Protein AF-A0A196SDB3-F1 (afdb_monomer_lite)

Structure (mmCIF, N/CA/C/O backbone):
data_AF-A0A196SDB3-F1
#
_entry.id   AF-A0A196SDB3-F1
#
loop_
_atom_site.group_PDB
_atom_site.id
_atom_site.type_symbol
_atom_site.label_atom_id
_atom_site.label_alt_id
_atom_site.label_comp_id
_atom_site.label_asym_id
_atom_site.label_entity_id
_atom_site.label_seq_id
_atom_site.pdbx_PDB_ins_code
_atom_site.Cartn_x
_atom_site.Cartn_y
_atom_site.Cartn_z
_atom_site.occupancy
_atom_site.B_iso_or_equiv
_atom_site.auth_seq_id
_atom_site.auth_comp_id
_atom_site.auth_asym_id
_atom_site.auth_atom_id
_atom_site.pdbx_PDB_model_num
ATOM 1 N N . MET A 1 1 ? 44.680 91.752 29.009 1.00 37.72 1 MET A N 1
ATOM 2 C CA . MET A 1 1 ? 45.795 92.591 28.532 1.00 37.72 1 MET A CA 1
ATOM 3 C C . MET A 1 1 ? 45.650 92.697 27.026 1.00 37.72 1 MET A C 1
ATOM 5 O O . MET A 1 1 ? 45.653 91.649 26.406 1.00 37.72 1 MET A O 1
ATOM 9 N N . SER A 1 2 ? 45.445 93.922 26.525 1.00 34.31 2 SER A N 1
ATOM 10 C CA . SER A 1 2 ? 45.539 94.387 25.125 1.00 34.31 2 SER A CA 1
ATOM 11 C C . SER A 1 2 ? 44.792 93.613 24.025 1.00 34.31 2 SER A C 1
ATOM 13 O O . SER A 1 2 ? 45.043 92.439 23.807 1.00 34.31 2 SER A O 1
ATOM 15 N N . LYS A 1 3 ? 43.785 94.234 23.394 1.00 35.38 3 LYS A N 1
ATOM 16 C CA . LYS A 1 3 ? 43.906 95.176 22.251 1.00 35.38 3 LYS A CA 1
ATOM 17 C C . LYS A 1 3 ? 44.161 94.409 20.947 1.00 35.38 3 LYS A C 1
ATOM 19 O O . LYS A 1 3 ? 45.189 93.759 20.829 1.00 35.38 3 LYS A O 1
ATOM 24 N N . ASP A 1 4 ? 43.165 94.363 20.059 1.00 34.91 4 ASP A N 1
ATOM 25 C CA . ASP A 1 4 ? 43.061 95.243 18.868 1.00 34.91 4 ASP A CA 1
ATOM 26 C C . ASP A 1 4 ? 43.657 94.471 17.656 1.00 34.91 4 ASP A C 1
ATOM 28 O O . ASP A 1 4 ? 44.607 93.727 17.840 1.00 34.91 4 ASP A O 1
ATOM 32 N N . ILE A 1 5 ? 43.188 94.494 16.405 1.00 39.25 5 ILE A N 1
ATOM 33 C CA . ILE A 1 5 ? 42.504 95.527 15.625 1.00 39.25 5 ILE A CA 1
ATOM 34 C C . ILE A 1 5 ? 42.047 94.882 14.286 1.00 39.25 5 ILE A C 1
ATOM 36 O O . ILE A 1 5 ? 42.752 94.028 13.754 1.00 39.25 5 ILE A O 1
ATOM 40 N N . GLU A 1 6 ? 40.867 95.311 13.815 1.00 37.16 6 GLU A N 1
ATOM 41 C CA . GLU A 1 6 ? 40.445 95.627 12.425 1.00 37.16 6 GLU A CA 1
ATOM 42 C C . GLU A 1 6 ? 40.612 94.639 11.251 1.00 37.16 6 GLU A C 1
ATOM 44 O O . GLU A 1 6 ? 41.510 93.816 11.199 1.00 37.16 6 GLU A O 1
ATOM 49 N N . ALA A 1 7 ? 39.878 94.747 10.140 1.00 32.31 7 ALA A N 1
ATOM 50 C CA . ALA A 1 7 ? 38.574 95.306 9.749 1.00 32.31 7 ALA A CA 1
ATOM 51 C C . ALA A 1 7 ? 38.510 95.209 8.209 1.00 32.31 7 ALA A C 1
ATOM 53 O O . ALA A 1 7 ? 39.534 95.280 7.534 1.00 32.31 7 ALA A O 1
ATOM 54 N N . GLY A 1 8 ? 37.290 95.184 7.666 1.00 30.16 8 GLY A N 1
ATOM 55 C CA . GLY A 1 8 ? 36.984 95.618 6.296 1.00 30.16 8 GLY A CA 1
ATOM 56 C C . GLY A 1 8 ? 36.926 94.483 5.270 1.00 30.16 8 GLY A C 1
ATOM 57 O O . GLY A 1 8 ? 37.817 93.656 5.194 1.00 30.16 8 GLY A O 1
ATOM 58 N N . THR A 1 9 ? 35.923 94.373 4.403 1.00 33.59 9 THR A N 1
ATOM 59 C CA . THR A 1 9 ? 34.952 95.358 3.889 1.00 33.59 9 THR A CA 1
ATOM 60 C C . THR A 1 9 ? 33.756 94.564 3.327 1.00 33.59 9 THR A C 1
ATOM 62 O O . THR A 1 9 ? 33.938 93.542 2.677 1.00 33.59 9 THR A O 1
ATOM 65 N N . GLN A 1 10 ? 32.525 94.803 3.792 1.00 32.88 10 GLN A N 1
ATOM 66 C CA . GLN A 1 10 ? 31.541 95.742 3.225 1.00 32.88 10 GLN A CA 1
ATOM 67 C C . GLN A 1 10 ? 31.214 95.506 1.738 1.00 32.88 10 GLN A C 1
ATOM 69 O O . GLN A 1 10 ? 31.965 95.910 0.860 1.00 32.88 10 GLN A O 1
ATOM 74 N N . ASN A 1 11 ? 30.037 94.943 1.447 1.00 33.78 11 ASN A N 1
ATOM 75 C CA . ASN A 1 11 ? 28.867 95.747 1.061 1.00 33.78 11 ASN A CA 1
ATOM 76 C C . ASN A 1 11 ? 27.670 94.850 0.713 1.00 33.78 11 ASN A C 1
ATOM 78 O O . ASN A 1 11 ? 27.663 94.125 -0.278 1.00 33.78 11 ASN A O 1
ATOM 82 N N . ALA A 1 12 ? 26.645 94.938 1.556 1.00 31.39 12 ALA A N 1
ATOM 83 C CA . ALA A 1 12 ? 25.285 94.501 1.284 1.00 31.39 12 ALA A CA 1
ATOM 84 C C . ALA A 1 12 ? 24.454 95.716 0.852 1.00 31.39 12 ALA A C 1
ATOM 86 O O . ALA A 1 12 ? 24.754 96.813 1.311 1.00 31.39 12 ALA A O 1
ATOM 87 N N . LEU A 1 13 ? 23.428 95.496 0.022 1.00 32.44 13 LEU A N 1
ATOM 88 C CA . LEU A 1 13 ? 22.114 96.172 -0.058 1.00 32.44 13 LEU A CA 1
ATOM 89 C C . LEU A 1 13 ? 21.383 95.633 -1.325 1.00 32.44 13 LEU A C 1
ATOM 91 O O . LEU A 1 13 ? 22.056 95.280 -2.290 1.00 32.44 13 LEU A O 1
ATOM 95 N N . PRO A 1 14 ? 20.038 95.620 -1.412 1.00 43.12 14 PRO A N 1
ATOM 96 C CA . PRO A 1 14 ? 19.092 94.919 -0.542 1.00 43.12 14 PRO A CA 1
ATOM 97 C C . PRO A 1 14 ? 18.008 94.123 -1.331 1.00 43.12 14 PRO A C 1
ATOM 99 O O . PRO A 1 14 ? 17.923 94.175 -2.555 1.00 43.12 14 PRO A O 1
ATOM 102 N N . PHE A 1 15 ? 17.179 93.387 -0.575 1.00 28.39 15 PHE A N 1
ATOM 103 C CA . PHE A 1 15 ? 15.726 93.148 -0.751 1.00 28.39 15 PHE A CA 1
ATOM 104 C C . PHE A 1 15 ? 15.039 94.024 -1.834 1.00 28.39 15 PHE A C 1
ATOM 106 O O . PHE A 1 15 ? 15.301 95.217 -1.898 1.00 28.39 15 PHE A O 1
ATOM 113 N N . GLU A 1 16 ? 14.102 93.590 -2.686 1.00 32.03 16 GLU A N 1
ATOM 114 C CA . GLU A 1 16 ? 12.985 92.648 -2.540 1.00 32.03 16 GLU A CA 1
ATOM 115 C C . GLU A 1 16 ? 12.287 92.513 -3.917 1.00 32.03 16 GLU A C 1
ATOM 117 O O . GLU A 1 16 ? 12.149 93.514 -4.621 1.00 32.03 16 GLU A O 1
ATOM 122 N N . LYS A 1 17 ? 11.794 91.321 -4.289 1.00 31.45 17 LYS A N 1
ATOM 123 C CA . LYS A 1 17 ? 10.399 91.082 -4.734 1.00 31.45 17 LYS A CA 1
ATOM 124 C C . LYS A 1 17 ? 10.204 89.663 -5.260 1.00 31.45 17 LYS A C 1
ATOM 126 O O . LYS A 1 17 ? 10.862 89.193 -6.185 1.00 31.45 17 LYS A O 1
ATOM 131 N N . SER A 1 18 ? 9.235 89.005 -4.643 1.00 36.19 18 SER A N 1
ATOM 132 C CA . SER A 1 18 ? 8.663 87.725 -5.021 1.00 36.19 18 SER A CA 1
ATOM 133 C C . SER A 1 18 ? 7.966 87.797 -6.383 1.00 36.19 18 SER A C 1
ATOM 135 O O . SER A 1 18 ? 7.201 88.715 -6.670 1.00 36.19 18 SER A O 1
ATOM 137 N N . SER A 1 19 ? 8.163 86.774 -7.215 1.00 33.97 19 SER A N 1
ATOM 138 C CA . SER A 1 19 ? 7.154 86.375 -8.194 1.00 33.97 19 SER A CA 1
ATOM 139 C C . SER A 1 19 ? 7.205 84.865 -8.430 1.00 33.97 19 SER A C 1
ATOM 141 O O . SER A 1 19 ? 8.248 84.232 -8.573 1.00 33.97 19 SER A O 1
ATOM 143 N N . VAL A 1 20 ? 6.011 84.296 -8.351 1.00 42.78 20 VAL A N 1
ATOM 144 C CA . VAL A 1 20 ? 5.656 82.882 -8.340 1.00 42.78 20 VAL A CA 1
ATOM 145 C C . VAL A 1 20 ? 6.000 82.228 -9.680 1.00 42.78 20 VAL A C 1
ATOM 147 O O . VAL A 1 20 ? 5.454 82.625 -10.708 1.00 42.78 20 VAL A O 1
ATOM 150 N N . SER A 1 21 ? 6.823 81.172 -9.682 1.00 36.31 21 SER A N 1
ATOM 151 C CA . SER A 1 21 ? 6.942 80.273 -10.839 1.00 36.31 21 SER A CA 1
ATOM 152 C C . SER A 1 21 ? 6.226 78.948 -10.563 1.00 36.31 21 SER A C 1
ATOM 154 O O . SER A 1 21 ? 6.446 78.258 -9.569 1.00 36.31 21 SER A O 1
ATOM 156 N N . LYS A 1 22 ? 5.269 78.638 -11.442 1.00 35.22 22 LYS A N 1
ATOM 157 C CA . LYS A 1 22 ? 4.401 77.461 -11.394 1.00 35.22 22 LYS A CA 1
ATOM 158 C C . LYS A 1 22 ? 5.238 76.182 -11.478 1.00 35.22 22 LYS A C 1
ATOM 160 O O . LYS A 1 22 ? 5.868 75.914 -12.500 1.00 35.22 22 LYS A O 1
ATOM 165 N N . ALA A 1 23 ? 5.160 75.350 -10.444 1.00 37.12 23 ALA A N 1
ATOM 166 C CA . ALA A 1 23 ? 5.648 73.979 -10.484 1.00 37.12 23 ALA A CA 1
ATOM 167 C C . ALA A 1 23 ? 4.915 73.189 -11.587 1.00 37.12 23 ALA A C 1
ATOM 169 O O . ALA A 1 23 ? 3.732 72.862 -11.460 1.00 37.12 23 ALA A O 1
ATOM 170 N N . LYS A 1 24 ? 5.618 72.841 -12.671 1.00 40.62 24 LYS A N 1
ATOM 171 C CA . LYS A 1 24 ? 5.186 71.773 -13.581 1.00 40.62 24 LYS A CA 1
ATOM 172 C C . LYS A 1 24 ? 5.295 70.448 -12.822 1.00 40.62 24 LYS A C 1
ATOM 174 O O . LYS A 1 24 ? 6.373 69.869 -12.725 1.00 40.62 24 LYS A O 1
ATOM 179 N N . LYS A 1 25 ? 4.174 69.960 -12.278 1.00 39.50 25 LYS A N 1
ATOM 180 C CA . LYS A 1 25 ? 4.048 68.573 -11.805 1.00 39.50 25 LYS A CA 1
ATOM 181 C C . LYS A 1 25 ? 4.276 67.631 -12.991 1.00 39.50 25 LYS A C 1
ATOM 183 O O . LYS A 1 25 ? 3.368 67.382 -13.780 1.00 39.50 25 LYS A O 1
ATOM 188 N N . SER A 1 26 ? 5.490 67.101 -13.095 1.00 42.03 26 SER A N 1
ATOM 189 C CA . SER A 1 26 ? 5.754 65.867 -13.829 1.00 42.03 26 SER A CA 1
ATOM 190 C C . SER A 1 26 ? 4.928 64.759 -13.174 1.00 42.03 26 SER A C 1
ATOM 192 O O . SER A 1 26 ? 5.168 64.394 -12.021 1.00 42.03 26 SER A O 1
ATOM 194 N N . LYS A 1 27 ? 3.902 64.261 -13.874 1.00 46.38 27 LYS A N 1
ATOM 195 C CA . LYS A 1 27 ? 3.185 63.042 -13.485 1.00 46.38 27 LYS A CA 1
ATOM 196 C C . LYS A 1 27 ? 4.139 61.868 -13.694 1.00 46.38 27 LYS A C 1
ATOM 198 O O . LYS A 1 27 ? 4.143 61.230 -14.740 1.00 46.38 27 LYS A O 1
ATOM 203 N N . ARG A 1 28 ? 4.976 61.605 -12.693 1.00 45.88 28 ARG A N 1
ATOM 204 C CA . ARG A 1 28 ? 5.768 60.381 -12.613 1.00 45.88 28 ARG A CA 1
ATOM 205 C C . ARG A 1 28 ? 4.786 59.237 -12.339 1.00 45.88 28 ARG A C 1
ATOM 207 O O . ARG A 1 28 ? 4.359 59.032 -11.208 1.00 45.88 28 ARG A O 1
ATOM 214 N N . CYS A 1 29 ? 4.370 58.533 -13.390 1.00 47.72 29 CYS A N 1
ATOM 215 C CA . CYS A 1 29 ? 3.686 57.243 -13.291 1.00 47.72 29 CYS A CA 1
ATOM 216 C C . CYS A 1 29 ? 4.673 56.197 -12.750 1.00 47.72 29 CYS A C 1
ATOM 218 O O . CYS A 1 29 ? 5.171 55.352 -13.482 1.00 47.72 29 CYS A O 1
ATOM 220 N N . THR A 1 30 ? 5.014 56.279 -11.468 1.00 53.16 30 THR A N 1
ATOM 221 C CA . THR A 1 30 ? 5.912 55.334 -10.796 1.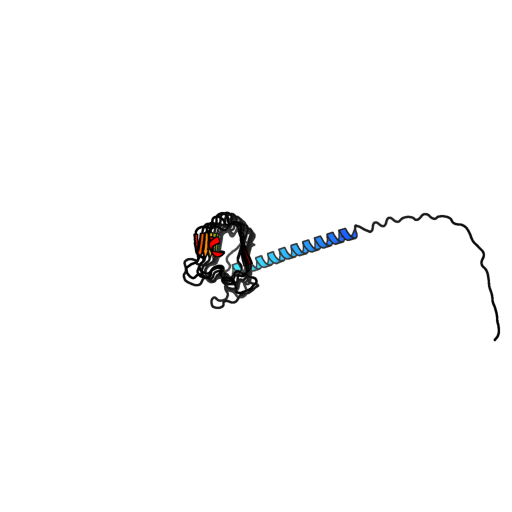00 53.16 30 THR A CA 1
ATOM 222 C C . THR A 1 30 ? 5.243 54.895 -9.510 1.00 53.16 30 THR A C 1
ATOM 224 O O . THR A 1 30 ? 5.293 55.605 -8.511 1.00 53.16 30 THR A O 1
ATOM 227 N N . GLY A 1 31 ? 4.573 53.748 -9.548 1.00 54.62 31 GLY A N 1
ATOM 228 C CA . GLY A 1 31 ? 4.008 53.159 -8.335 1.00 54.62 31 GLY A CA 1
ATOM 229 C C . GLY A 1 31 ? 3.410 51.768 -8.515 1.00 54.62 31 GLY A C 1
ATOM 230 O O . GLY A 1 31 ? 3.459 50.986 -7.581 1.00 54.62 31 GLY A O 1
ATOM 231 N N . TRP A 1 32 ? 2.877 51.436 -9.698 1.00 46.84 32 TRP A N 1
ATOM 232 C CA . TRP A 1 32 ? 2.120 50.183 -9.887 1.00 46.84 32 TRP A CA 1
ATOM 233 C C . TRP A 1 32 ? 2.632 49.292 -11.029 1.00 46.84 32 TRP A C 1
ATOM 235 O O . TRP A 1 32 ? 2.346 48.101 -11.043 1.00 46.84 32 TRP A O 1
ATOM 245 N N . VAL A 1 33 ? 3.455 49.816 -11.946 1.00 56.47 33 VAL A N 1
ATOM 246 C CA . VAL A 1 33 ? 3.966 49.036 -13.091 1.00 56.47 33 VAL A CA 1
ATOM 247 C C . VAL A 1 33 ? 5.067 48.054 -12.668 1.00 56.47 33 VAL A C 1
ATOM 249 O O . VAL A 1 33 ? 5.032 46.892 -13.052 1.00 56.47 33 VAL A O 1
ATOM 252 N N . ALA A 1 34 ? 6.011 48.481 -11.821 1.00 59.88 34 ALA A N 1
ATOM 253 C CA . ALA A 1 34 ? 7.105 47.618 -11.364 1.00 59.88 34 ALA A CA 1
ATOM 254 C C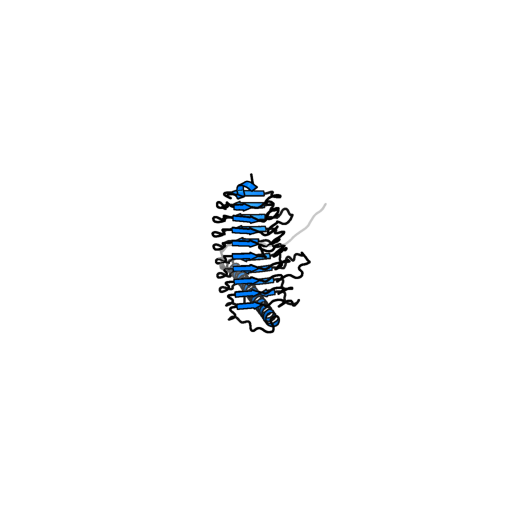 . ALA A 1 34 ? 6.633 46.413 -10.512 1.00 59.88 34 ALA A C 1
ATOM 256 O O . ALA A 1 34 ? 7.083 45.304 -10.793 1.00 59.88 34 ALA A O 1
ATOM 257 N N . PRO A 1 35 ? 5.694 46.558 -9.551 1.00 65.81 35 PRO A N 1
ATOM 258 C CA . PRO A 1 35 ? 5.141 45.419 -8.810 1.00 65.81 35 PRO A CA 1
ATOM 259 C C . PRO A 1 35 ? 4.390 44.418 -9.700 1.00 65.81 35 PRO A C 1
ATOM 261 O O . PRO A 1 35 ? 4.544 43.212 -9.526 1.00 65.81 35 PRO A O 1
ATOM 264 N N . LEU A 1 36 ? 3.623 44.897 -10.689 1.00 70.00 36 LEU A N 1
ATOM 265 C CA . LEU A 1 36 ? 2.904 44.033 -11.634 1.00 70.00 36 LEU A CA 1
ATOM 266 C C . LEU A 1 36 ? 3.860 43.267 -12.557 1.00 70.00 36 LEU A C 1
ATOM 268 O O . LEU A 1 36 ? 3.645 42.082 -12.806 1.00 70.00 36 LEU A O 1
ATOM 272 N N . CYS A 1 37 ? 4.950 43.901 -13.001 1.00 79.25 37 CYS A N 1
ATOM 273 C CA . CYS A 1 37 ? 6.004 43.221 -13.752 1.00 79.25 37 CYS A CA 1
ATOM 274 C C . CYS A 1 37 ? 6.706 42.147 -12.912 1.00 79.25 37 CYS A C 1
ATOM 276 O O . CYS A 1 37 ? 6.974 41.069 -13.426 1.00 79.25 37 CYS A O 1
ATOM 278 N N . ILE A 1 38 ? 6.962 42.397 -11.622 1.00 82.19 38 ILE A N 1
ATOM 279 C CA . ILE A 1 38 ? 7.576 41.407 -10.722 1.00 82.19 38 ILE A CA 1
ATOM 280 C C . ILE A 1 38 ? 6.650 40.202 -10.522 1.00 82.19 38 ILE A C 1
ATOM 282 O O . ILE A 1 38 ? 7.106 39.068 -10.639 1.00 82.19 38 ILE A O 1
ATOM 286 N N . ILE A 1 39 ? 5.352 40.426 -10.284 1.00 85.50 39 ILE A N 1
ATOM 287 C CA . ILE A 1 39 ? 4.362 39.341 -10.188 1.00 85.50 39 ILE A CA 1
ATOM 288 C C . ILE A 1 39 ? 4.308 38.556 -11.504 1.00 85.50 39 ILE A C 1
ATOM 290 O O . ILE A 1 39 ? 4.343 37.328 -11.483 1.00 85.50 39 ILE A O 1
ATOM 294 N N . GLY A 1 40 ? 4.299 39.250 -12.645 1.00 87.81 40 GLY A N 1
ATOM 295 C CA . GLY A 1 40 ? 4.379 38.626 -13.965 1.00 87.81 40 GLY A CA 1
ATOM 296 C C . GLY A 1 40 ? 5.627 37.753 -14.126 1.00 87.81 40 GLY A C 1
ATOM 297 O O . GLY A 1 40 ? 5.517 36.598 -14.529 1.00 87.81 40 GLY A O 1
ATOM 298 N N . CYS A 1 41 ? 6.801 38.254 -13.736 1.00 89.75 41 CYS A N 1
ATOM 299 C CA . CYS A 1 41 ? 8.051 37.496 -13.761 1.00 89.75 41 CYS A CA 1
ATOM 300 C C . CYS A 1 41 ? 8.004 36.267 -12.844 1.00 89.75 41 CYS A C 1
ATOM 302 O O . CYS A 1 41 ? 8.427 35.192 -13.261 1.00 89.75 41 CYS A O 1
ATOM 304 N N . ILE A 1 42 ? 7.461 36.390 -11.628 1.00 92.56 42 ILE A N 1
ATOM 305 C CA . ILE A 1 42 ? 7.313 35.260 -10.697 1.00 92.56 42 ILE A CA 1
ATOM 306 C C . ILE A 1 42 ? 6.399 34.193 -11.302 1.00 92.56 42 ILE A C 1
ATOM 308 O O . ILE A 1 42 ? 6.758 33.018 -11.301 1.00 92.56 42 ILE A O 1
ATOM 312 N N . LEU A 1 43 ? 5.253 34.582 -11.867 1.00 94.44 43 LEU A N 1
ATOM 313 C CA . LEU A 1 43 ? 4.333 33.644 -12.512 1.00 94.44 43 LEU A CA 1
ATOM 314 C C . LEU A 1 43 ? 4.995 32.923 -13.690 1.00 94.44 43 LEU A C 1
ATOM 316 O O . LEU A 1 43 ? 4.847 31.711 -13.822 1.00 94.44 43 LEU A O 1
ATOM 320 N N . VAL A 1 44 ? 5.771 33.637 -14.508 1.00 94.81 44 VAL A N 1
ATOM 321 C CA . VAL A 1 44 ? 6.531 33.031 -15.609 1.00 94.81 44 VAL A CA 1
ATOM 322 C C . VAL A 1 44 ? 7.577 32.049 -15.084 1.00 94.81 44 VAL A C 1
ATOM 324 O O . VAL A 1 44 ? 7.657 30.936 -15.594 1.00 94.81 44 VAL A O 1
ATOM 327 N N . VAL A 1 45 ? 8.340 32.404 -14.047 1.00 94.56 45 VAL A N 1
ATOM 328 C CA . VAL A 1 45 ? 9.337 31.505 -13.439 1.00 94.56 45 VAL A CA 1
ATOM 329 C C . VAL A 1 45 ? 8.673 30.251 -12.870 1.00 94.56 45 VAL A C 1
ATOM 331 O O . VAL A 1 45 ? 9.156 29.146 -13.111 1.00 94.56 45 VAL A O 1
ATOM 334 N N . VAL A 1 46 ? 7.541 30.395 -12.177 1.00 95.44 46 VAL A N 1
ATOM 335 C CA . VAL A 1 46 ? 6.769 29.263 -11.642 1.00 95.44 46 VAL A CA 1
ATOM 336 C C . VAL A 1 46 ? 6.253 28.367 -12.769 1.00 95.44 46 VAL A C 1
ATOM 338 O O . VAL A 1 46 ? 6.381 27.146 -12.681 1.00 95.44 46 VAL A O 1
ATOM 341 N N . LEU A 1 47 ? 5.719 28.946 -13.848 1.00 95.12 47 LEU A N 1
ATOM 342 C CA . LEU A 1 47 ? 5.259 28.190 -15.015 1.00 95.12 47 LEU A CA 1
ATOM 343 C C . LEU A 1 47 ? 6.409 27.463 -15.714 1.00 95.12 47 LEU A C 1
ATOM 345 O O . LEU A 1 47 ? 6.270 26.288 -16.041 1.00 95.12 47 LEU A O 1
ATOM 349 N N . LEU A 1 48 ? 7.551 28.123 -15.913 1.00 95.12 48 LEU A N 1
ATOM 350 C CA . LEU A 1 48 ? 8.735 27.504 -16.509 1.00 95.12 48 LEU A CA 1
ATOM 351 C C . LEU A 1 48 ? 9.250 26.355 -15.645 1.00 95.12 48 LEU A C 1
ATOM 353 O O . LEU A 1 48 ? 9.516 25.274 -16.166 1.00 95.12 48 LEU A O 1
ATOM 357 N N . TRP A 1 49 ? 9.338 26.553 -14.330 1.00 95.12 49 TRP A N 1
ATOM 358 C CA . TRP A 1 49 ? 9.749 25.504 -13.403 1.00 95.12 49 TRP A CA 1
ATOM 359 C C . TRP A 1 49 ? 8.780 24.317 -13.420 1.00 95.12 49 TRP A C 1
ATOM 361 O O . TRP A 1 49 ? 9.211 23.164 -13.475 1.00 95.12 49 TRP A O 1
ATOM 371 N N . TRP A 1 50 ? 7.473 24.586 -13.469 1.00 94.69 50 TRP A N 1
ATOM 372 C CA . TRP A 1 50 ? 6.453 23.551 -13.617 1.00 94.69 50 TRP A CA 1
ATOM 373 C C . TRP A 1 50 ? 6.595 22.784 -14.938 1.00 94.69 50 TRP A C 1
ATOM 375 O O . TRP A 1 50 ? 6.611 21.554 -14.930 1.00 94.69 50 TRP A O 1
ATOM 385 N N . VAL A 1 51 ? 6.772 23.479 -16.067 1.00 94.12 51 VAL A N 1
ATOM 386 C CA . VAL A 1 51 ? 6.987 22.851 -17.381 1.00 94.12 51 VAL A CA 1
ATOM 387 C C . VAL A 1 51 ? 8.253 21.993 -17.380 1.00 94.12 51 VAL A C 1
ATOM 389 O O . VAL A 1 51 ? 8.207 20.846 -17.824 1.00 94.12 51 VAL A O 1
ATOM 392 N N . ILE A 1 52 ? 9.364 22.502 -16.840 1.00 93.62 52 ILE A N 1
ATOM 393 C CA . ILE A 1 52 ? 10.620 21.751 -16.709 1.00 93.62 52 ILE A CA 1
ATOM 394 C C . ILE A 1 52 ? 10.395 20.488 -15.874 1.00 93.62 52 ILE A C 1
ATOM 396 O O . ILE A 1 52 ? 10.782 19.403 -16.301 1.00 93.62 52 ILE A O 1
ATOM 400 N N . SER A 1 53 ? 9.712 20.599 -14.734 1.00 91.62 53 SER A N 1
ATOM 401 C CA . SER A 1 53 ? 9.377 19.457 -13.876 1.00 91.62 53 SER A CA 1
ATOM 402 C C . SER A 1 53 ? 8.539 18.401 -14.613 1.00 91.62 53 SER A C 1
ATOM 404 O O . SER A 1 53 ? 8.852 17.207 -14.575 1.00 91.62 53 SER A O 1
ATOM 406 N N . VAL A 1 54 ? 7.524 18.825 -15.377 1.00 89.62 54 VAL A N 1
ATOM 407 C CA . VAL A 1 54 ? 6.702 17.926 -16.205 1.00 89.62 54 VAL A CA 1
ATOM 408 C C . VAL A 1 54 ? 7.543 17.222 -17.272 1.00 89.62 54 VAL A C 1
ATOM 410 O O . VAL A 1 54 ? 7.389 16.014 -17.482 1.00 89.62 54 VAL A O 1
ATOM 413 N N . ILE A 1 55 ? 8.443 17.946 -17.941 1.00 90.88 55 ILE A N 1
ATOM 414 C CA . ILE A 1 55 ? 9.337 17.380 -18.957 1.00 90.88 55 ILE A CA 1
ATOM 415 C C . ILE A 1 55 ? 10.286 16.360 -18.324 1.00 90.88 55 ILE A C 1
ATOM 417 O O . ILE A 1 55 ? 10.380 15.243 -18.831 1.00 90.88 55 ILE A O 1
ATOM 421 N N . LEU A 1 56 ? 10.931 16.696 -17.205 1.00 91.19 56 LEU A N 1
ATOM 422 C CA . LEU A 1 56 ? 11.833 15.791 -16.487 1.00 91.19 56 LEU A CA 1
ATOM 423 C C . LEU A 1 56 ? 11.116 14.499 -16.085 1.00 91.19 56 LEU A C 1
ATOM 425 O O . LEU A 1 56 ? 11.571 13.408 -16.428 1.00 91.19 56 LEU A O 1
ATOM 429 N N . SER A 1 57 ? 9.930 14.609 -15.482 1.00 89.38 57 SER A N 1
ATOM 430 C CA . SER A 1 57 ? 9.132 13.440 -15.099 1.00 89.38 57 SER A CA 1
ATOM 431 C C . SER A 1 57 ? 8.718 12.590 -16.310 1.00 89.38 57 SER A C 1
ATOM 433 O O . SER A 1 57 ? 8.729 11.359 -16.277 1.00 89.38 57 SER A O 1
ATOM 435 N N . SER A 1 58 ? 8.394 13.240 -17.430 1.00 90.88 58 SER A N 1
ATOM 436 C CA . SER A 1 58 ? 8.089 12.576 -18.699 1.00 90.88 58 SER A CA 1
ATOM 437 C C . SER A 1 58 ? 9.299 11.827 -19.281 1.00 90.88 58 SER A C 1
ATOM 439 O O . SER A 1 58 ? 9.115 10.758 -19.879 1.00 90.88 58 SER A O 1
ATOM 441 N N . VAL A 1 59 ? 10.514 12.358 -19.119 1.00 93.88 59 VAL A N 1
ATOM 442 C CA . VAL A 1 59 ? 11.770 11.717 -19.539 1.00 93.88 59 VAL A CA 1
ATOM 443 C C . VAL A 1 59 ? 12.073 10.504 -18.662 1.00 93.88 59 VAL A C 1
ATOM 445 O O . VAL A 1 59 ? 12.321 9.428 -19.206 1.00 93.88 59 VAL A O 1
ATOM 448 N N . GLU A 1 60 ? 11.967 10.631 -17.338 1.00 94.12 60 GLU A N 1
ATOM 449 C CA . GLU A 1 60 ? 12.149 9.517 -16.395 1.00 94.12 60 GLU A CA 1
ATOM 450 C C . GLU A 1 60 ? 11.196 8.359 -16.691 1.00 94.12 60 GLU A C 1
ATOM 452 O O . GLU A 1 60 ? 11.637 7.217 -16.818 1.00 94.12 60 GLU A O 1
ATOM 457 N N . ALA A 1 61 ? 9.911 8.651 -16.911 1.00 94.56 61 ALA A N 1
ATOM 458 C CA . ALA A 1 61 ? 8.932 7.631 -17.272 1.00 94.56 61 ALA A CA 1
ATOM 459 C C . ALA A 1 61 ? 9.254 6.953 -18.615 1.00 94.56 61 ALA A C 1
ATOM 461 O O . ALA A 1 61 ? 9.028 5.759 -18.789 1.00 94.56 61 ALA A O 1
ATOM 462 N N . SER A 1 62 ? 9.826 7.692 -19.570 1.00 94.75 62 SER A N 1
ATOM 463 C CA . SER A 1 62 ? 10.251 7.116 -20.853 1.00 94.75 62 SER A CA 1
ATOM 464 C C . SER A 1 62 ? 11.491 6.228 -20.696 1.00 94.75 62 SER A C 1
ATOM 466 O O . SER A 1 62 ? 11.582 5.194 -21.352 1.00 94.75 62 SER A O 1
ATOM 468 N N . LYS A 1 63 ? 12.434 6.601 -19.819 1.00 95.19 63 LYS A N 1
ATOM 469 C CA . LYS A 1 63 ? 13.598 5.772 -19.472 1.00 95.19 63 LYS A CA 1
ATOM 470 C C . LYS A 1 63 ? 13.160 4.494 -18.757 1.00 95.19 63 LYS A C 1
ATOM 472 O O . LYS A 1 63 ? 13.577 3.415 -19.158 1.00 95.19 63 LYS A O 1
ATOM 477 N N . SER A 1 64 ? 12.284 4.621 -17.763 1.00 96.25 64 SER A N 1
ATOM 478 C CA . SER A 1 64 ? 11.702 3.495 -17.028 1.00 96.25 64 SER A CA 1
ATOM 479 C C . SER A 1 64 ? 11.009 2.504 -17.965 1.00 96.25 64 SER A C 1
ATOM 481 O O . SER A 1 64 ? 11.289 1.310 -17.908 1.00 96.25 64 SER A O 1
ATOM 483 N N . LEU A 1 65 ? 10.193 2.998 -18.906 1.00 95.06 65 LEU A N 1
ATOM 484 C CA . LEU A 1 65 ? 9.523 2.145 -19.884 1.00 95.06 65 LEU A CA 1
ATOM 485 C C . LEU A 1 65 ? 10.513 1.384 -20.779 1.00 95.06 65 LEU A C 1
ATOM 487 O O . LEU A 1 65 ? 10.304 0.205 -21.030 1.00 95.06 65 LEU A O 1
ATOM 491 N N . LYS A 1 66 ? 11.604 2.021 -21.226 1.00 94.31 66 LYS A N 1
ATOM 492 C CA . LYS A 1 66 ? 12.652 1.334 -22.003 1.00 94.31 66 LYS A CA 1
ATOM 493 C C . LYS A 1 66 ? 13.338 0.235 -21.197 1.00 94.31 66 LYS A C 1
ATOM 495 O O . LYS A 1 66 ? 13.557 -0.848 -21.722 1.00 94.31 66 LYS A O 1
ATOM 500 N N . MET A 1 67 ? 13.645 0.497 -19.926 1.00 95.19 67 MET A N 1
ATOM 501 C CA . MET A 1 67 ? 14.225 -0.517 -19.039 1.00 95.19 67 MET A CA 1
ATOM 502 C C . MET A 1 67 ? 13.265 -1.689 -18.830 1.00 95.19 67 MET A C 1
ATOM 504 O O . MET A 1 67 ? 13.702 -2.834 -18.854 1.00 95.19 67 MET A O 1
ATOM 508 N N . LEU A 1 68 ? 11.964 -1.405 -18.702 1.00 96.38 68 LEU A N 1
ATOM 509 C CA . LEU A 1 68 ? 10.924 -2.426 -18.622 1.00 96.38 68 LEU A CA 1
ATOM 510 C C . LEU A 1 68 ? 10.861 -3.289 -19.893 1.00 96.38 68 LEU A C 1
ATOM 512 O O . LEU A 1 68 ? 10.780 -4.506 -19.802 1.00 96.38 68 LEU A O 1
ATOM 516 N N . GLN A 1 69 ? 10.919 -2.675 -21.079 1.00 94.12 69 GLN A N 1
ATOM 517 C CA . GLN A 1 69 ? 10.951 -3.411 -22.349 1.00 94.12 69 GLN A CA 1
ATOM 518 C C . GLN A 1 69 ? 12.177 -4.331 -22.421 1.00 94.12 69 GLN A C 1
ATOM 520 O O . GLN A 1 69 ? 12.035 -5.513 -22.715 1.00 94.12 69 GLN A O 1
ATOM 525 N N . GLN A 1 70 ? 13.355 -3.802 -22.080 1.00 93.25 70 GLN A N 1
ATOM 526 C CA . GLN A 1 70 ? 14.618 -4.543 -22.101 1.00 93.25 70 GLN A CA 1
ATOM 527 C C . GLN A 1 70 ? 14.624 -5.717 -21.120 1.00 93.25 70 GLN A C 1
ATOM 529 O O . GLN A 1 70 ? 15.045 -6.811 -21.478 1.00 93.25 70 GLN A O 1
ATOM 534 N N . CYS A 1 71 ? 14.134 -5.522 -19.891 1.00 93.56 71 CYS A N 1
ATOM 535 C CA . CYS A 1 71 ? 14.116 -6.601 -18.904 1.00 93.56 71 CYS A CA 1
ATOM 536 C C . CYS A 1 71 ? 13.076 -7.686 -19.189 1.00 93.56 71 CYS A C 1
ATOM 538 O O . CYS A 1 71 ? 13.151 -8.744 -18.581 1.00 93.56 71 CYS A O 1
ATOM 540 N N . MET A 1 72 ? 12.139 -7.442 -20.107 1.00 92.56 72 MET A N 1
ATOM 541 C CA . MET A 1 72 ? 11.161 -8.423 -20.577 1.00 92.56 72 MET A CA 1
ATOM 542 C C . MET A 1 72 ? 11.503 -8.924 -21.990 1.00 92.56 72 MET A C 1
ATOM 544 O O . MET A 1 72 ? 10.607 -9.070 -22.822 1.00 92.56 72 MET A O 1
ATOM 548 N N . ASN A 1 73 ? 12.789 -9.144 -22.287 1.00 87.75 73 ASN A N 1
ATOM 549 C CA . ASN A 1 73 ? 13.281 -9.641 -23.581 1.00 87.75 73 ASN A CA 1
ATOM 550 C C . ASN A 1 73 ? 12.792 -8.816 -24.790 1.00 87.75 73 ASN A C 1
ATOM 552 O O . ASN A 1 73 ? 12.261 -9.361 -25.755 1.00 87.75 73 ASN A O 1
ATOM 556 N N . ASP A 1 74 ? 12.938 -7.491 -24.711 1.00 80.44 74 ASP A N 1
ATOM 557 C CA . ASP A 1 74 ? 12.561 -6.526 -25.757 1.00 80.44 74 ASP A CA 1
ATOM 558 C C . ASP A 1 74 ? 11.077 -6.569 -26.167 1.00 80.44 74 ASP A C 1
ATOM 560 O O . ASP A 1 74 ? 10.701 -6.310 -27.314 1.00 80.44 74 ASP A O 1
ATOM 564 N N . THR A 1 75 ? 10.193 -6.838 -25.200 1.00 84.75 75 THR A N 1
ATOM 565 C CA . THR A 1 75 ? 8.742 -6.774 -25.417 1.00 84.75 75 THR A CA 1
ATOM 566 C C . THR A 1 75 ? 8.329 -5.390 -25.931 1.00 84.75 75 THR A C 1
ATOM 568 O O . THR A 1 75 ? 8.619 -4.359 -25.318 1.00 84.75 75 THR A O 1
ATOM 571 N N . SER A 1 76 ? 7.576 -5.350 -27.034 1.00 84.06 76 SER A N 1
ATOM 572 C CA . SER A 1 76 ? 7.062 -4.102 -27.608 1.00 84.06 76 SER A CA 1
ATOM 573 C C . SER A 1 76 ? 5.928 -3.517 -26.758 1.00 84.06 76 SER A C 1
ATOM 575 O O . SER A 1 76 ? 4.743 -3.769 -26.979 1.00 84.06 76 SER A O 1
ATOM 577 N N . LEU A 1 77 ? 6.294 -2.721 -25.752 1.00 88.75 77 LEU A N 1
ATOM 578 C CA . LEU A 1 77 ? 5.347 -1.891 -25.004 1.00 88.75 77 LEU A CA 1
ATOM 579 C C . LEU A 1 77 ? 5.108 -0.557 -25.707 1.00 88.75 77 LEU A C 1
ATOM 581 O O . LEU A 1 77 ? 6.045 0.149 -26.074 1.00 88.75 77 LEU A O 1
ATOM 585 N N . SER A 1 78 ? 3.849 -0.163 -25.851 1.00 86.69 78 SER A N 1
ATOM 586 C CA . SER A 1 78 ? 3.500 1.115 -26.462 1.00 86.69 78 SER A CA 1
ATOM 587 C C . SER A 1 78 ? 2.312 1.767 -25.754 1.00 86.69 78 SER A C 1
ATOM 589 O O . SER A 1 78 ? 1.727 1.219 -24.822 1.00 86.69 78 SER A O 1
ATOM 591 N N . LYS A 1 79 ? 1.913 2.963 -26.202 1.00 85.69 79 LYS A N 1
ATOM 592 C CA . LYS A 1 79 ? 0.727 3.652 -25.664 1.00 85.69 79 LYS A CA 1
ATOM 593 C C . LYS A 1 79 ? -0.569 2.854 -25.858 1.00 85.69 79 LYS A C 1
ATOM 595 O O . LYS A 1 79 ? -1.528 3.120 -25.139 1.00 85.69 79 LYS A O 1
ATOM 600 N N . THR A 1 80 ? -0.603 1.924 -26.818 1.00 90.38 80 THR A N 1
ATOM 601 C CA . THR A 1 80 ? -1.770 1.079 -27.105 1.00 90.38 80 THR A CA 1
ATOM 602 C C . THR A 1 80 ? -1.827 -0.183 -26.252 1.00 90.38 80 THR A C 1
ATOM 604 O O . THR A 1 80 ? -2.857 -0.848 -26.268 1.00 90.38 80 THR A O 1
ATOM 607 N N . THR A 1 81 ? -0.772 -0.504 -25.494 1.00 94.19 81 THR A N 1
ATOM 608 C CA . THR A 1 81 ? -0.742 -1.676 -24.615 1.00 94.19 81 THR A CA 1
ATOM 609 C C . THR A 1 81 ? -1.872 -1.600 -23.589 1.00 94.19 81 THR A C 1
ATOM 611 O O . THR A 1 81 ? -1.936 -0.663 -22.792 1.00 94.19 81 THR A O 1
ATOM 614 N N . THR A 1 82 ? -2.759 -2.596 -23.618 1.00 97.44 82 THR A N 1
ATOM 615 C CA . THR A 1 82 ? -3.922 -2.710 -22.725 1.00 97.44 82 THR A CA 1
ATOM 616 C C . THR A 1 82 ? -3.685 -3.662 -21.561 1.00 97.44 82 THR A C 1
ATOM 618 O O . THR A 1 82 ? -4.266 -3.478 -20.495 1.00 97.44 82 THR A O 1
ATOM 621 N N . SER A 1 83 ? -2.812 -4.650 -21.732 1.00 97.31 83 SER A N 1
ATOM 622 C CA . SER A 1 83 ? -2.416 -5.582 -20.683 1.00 97.31 83 SER A CA 1
ATOM 623 C C . SER A 1 83 ? -0.899 -5.628 -20.600 1.00 97.31 83 SER A C 1
ATOM 625 O O . SER A 1 83 ? -0.229 -5.784 -21.621 1.00 97.31 83 SER A O 1
ATOM 627 N N . LEU A 1 84 ? -0.370 -5.458 -19.393 1.00 97.50 84 LEU A N 1
ATOM 628 C CA . LEU A 1 84 ? 1.039 -5.643 -19.080 1.00 97.50 84 LEU A CA 1
ATOM 629 C C . LEU A 1 84 ? 1.139 -6.825 -18.127 1.00 97.50 84 LEU A C 1
ATOM 631 O O . LEU A 1 84 ? 0.653 -6.746 -17.000 1.00 97.50 84 LEU A O 1
ATOM 635 N N . ILE A 1 85 ? 1.763 -7.896 -18.604 1.00 96.94 85 ILE A N 1
ATOM 636 C CA . ILE A 1 85 ? 2.027 -9.104 -17.832 1.00 96.94 85 ILE A CA 1
ATOM 637 C C . ILE A 1 85 ? 3.540 -9.248 -17.747 1.00 96.94 85 ILE A C 1
ATOM 639 O O . ILE A 1 85 ? 4.203 -9.405 -18.770 1.00 96.94 85 ILE A O 1
ATOM 643 N N . VAL A 1 86 ? 4.067 -9.157 -16.534 1.00 97.81 86 VAL A N 1
ATOM 644 C CA . VAL A 1 86 ? 5.473 -9.393 -16.219 1.00 97.81 86 VAL A CA 1
ATOM 645 C C . VAL A 1 86 ? 5.549 -10.805 -15.636 1.00 97.81 86 VAL A C 1
ATOM 647 O O . VAL A 1 86 ? 4.975 -11.011 -14.569 1.00 97.81 86 VAL A O 1
ATOM 650 N N . PRO A 1 87 ? 6.163 -11.784 -16.323 1.00 96.94 87 PRO A N 1
ATOM 651 C CA . PRO A 1 87 ? 6.327 -13.138 -15.793 1.00 96.94 87 PRO A CA 1
ATOM 652 C C . PRO A 1 87 ? 7.169 -13.167 -14.518 1.00 96.94 87 PRO A C 1
ATOM 654 O O . PRO A 1 87 ? 7.840 -12.188 -14.202 1.00 96.94 87 PRO A O 1
ATOM 657 N N . ASP A 1 88 ? 7.178 -14.310 -13.840 1.00 97.81 88 ASP A N 1
ATOM 658 C CA . ASP A 1 88 ? 8.001 -14.521 -12.650 1.00 97.81 88 ASP A CA 1
ATOM 659 C C . ASP A 1 88 ? 9.496 -14.280 -12.925 1.00 97.81 88 ASP A C 1
ATOM 661 O O . ASP A 1 88 ? 9.992 -14.457 -14.046 1.00 97.81 88 ASP A O 1
ATOM 665 N N . ASP A 1 89 ? 10.222 -13.894 -11.875 1.00 96.56 89 ASP A N 1
ATOM 666 C CA . ASP A 1 89 ? 11.678 -13.701 -11.860 1.00 96.56 89 ASP A CA 1
ATOM 667 C C . ASP A 1 89 ? 12.222 -12.606 -12.797 1.00 96.56 89 ASP A C 1
ATOM 669 O O . ASP A 1 89 ? 13.432 -12.525 -13.040 1.00 96.56 89 ASP A O 1
ATOM 673 N N . GLN A 1 90 ? 11.364 -11.720 -13.309 1.00 96.75 90 GLN A N 1
ATOM 674 C CA . GLN A 1 90 ? 11.767 -10.687 -14.263 1.00 96.75 90 GLN A CA 1
ATOM 675 C C . GLN A 1 90 ? 12.212 -9.368 -13.616 1.00 96.75 90 GLN A C 1
ATOM 677 O O . GLN A 1 90 ? 11.841 -8.991 -12.504 1.00 96.75 90 GLN A O 1
ATOM 682 N N . CYS A 1 91 ? 12.990 -8.597 -14.385 1.00 96.44 91 CYS A N 1
ATOM 683 C CA . CYS A 1 91 ? 13.322 -7.202 -14.075 1.00 96.44 91 CYS A CA 1
ATOM 684 C C . CYS A 1 91 ? 14.089 -6.979 -12.759 1.00 96.44 91 CYS A C 1
ATOM 686 O O . CYS A 1 91 ? 13.992 -5.922 -12.138 1.00 96.44 91 CYS A O 1
ATOM 688 N N . ASN A 1 92 ? 14.933 -7.944 -12.391 1.00 96.25 92 ASN A N 1
ATOM 689 C CA . ASN A 1 92 ? 15.757 -7.940 -11.177 1.00 96.25 92 ASN A CA 1
ATOM 690 C C . ASN A 1 92 ? 17.145 -7.291 -11.350 1.00 96.25 92 ASN A C 1
ATOM 692 O O . ASN A 1 92 ? 18.052 -7.538 -10.561 1.00 96.25 92 ASN A O 1
ATOM 696 N N . GLY A 1 93 ? 17.333 -6.464 -12.382 1.00 94.75 93 GLY A N 1
ATOM 697 C CA . GLY A 1 93 ? 18.601 -5.775 -12.626 1.00 94.75 93 GLY A CA 1
ATOM 698 C C . GLY A 1 93 ? 18.828 -4.607 -11.661 1.00 94.75 93 GLY A C 1
ATOM 699 O O . GLY A 1 93 ? 17.952 -3.761 -11.488 1.00 94.75 93 GLY A O 1
ATOM 700 N N . GLU A 1 94 ? 20.032 -4.501 -11.093 1.00 94.12 94 GLU A N 1
ATOM 701 C CA . GLU A 1 94 ? 20.377 -3.485 -10.084 1.00 94.12 94 GLU A CA 1
ATOM 702 C C . GLU A 1 94 ? 20.159 -2.040 -10.536 1.00 94.12 94 GLU A C 1
ATOM 704 O O . GLU A 1 94 ? 19.831 -1.175 -9.723 1.00 94.12 94 GLU A O 1
ATOM 709 N N . ASN A 1 95 ? 20.302 -1.768 -11.831 1.00 94.25 95 ASN A N 1
ATOM 710 C CA . ASN A 1 95 ? 20.149 -0.426 -12.386 1.00 94.25 95 ASN A CA 1
ATOM 711 C C . ASN A 1 95 ? 18.682 0.034 -12.466 1.00 94.25 95 ASN A C 1
ATOM 713 O O . ASN A 1 95 ? 18.427 1.225 -12.665 1.00 94.25 95 ASN A O 1
ATOM 717 N N . PHE A 1 96 ? 17.706 -0.872 -12.334 1.00 96.19 96 PHE A N 1
ATOM 718 C CA . PHE A 1 96 ? 16.293 -0.541 -12.493 1.00 96.19 96 PHE A CA 1
ATOM 719 C C . PHE A 1 96 ? 15.689 -0.050 -11.173 1.00 96.19 96 PHE A C 1
ATOM 721 O O . PHE A 1 96 ? 15.163 -0.826 -10.388 1.00 96.19 96 PHE A O 1
ATOM 728 N N . LYS A 1 97 ? 15.789 1.261 -10.913 1.00 96.12 97 LYS A N 1
ATOM 729 C CA . LYS A 1 97 ? 15.359 1.865 -9.633 1.00 96.12 97 LYS A CA 1
ATOM 730 C C . LYS A 1 97 ? 13.936 2.432 -9.623 1.00 96.12 97 LYS A C 1
ATOM 732 O O . LYS A 1 97 ? 13.363 2.610 -8.552 1.00 96.12 97 LYS A O 1
ATOM 737 N N . LEU A 1 98 ? 13.365 2.733 -10.787 1.00 97.50 98 LEU A N 1
ATOM 738 C CA . LEU A 1 98 ? 12.060 3.388 -10.924 1.00 97.50 98 LEU A CA 1
ATOM 739 C C . LEU A 1 98 ? 11.212 2.648 -11.950 1.00 97.50 98 LEU A C 1
ATOM 741 O O . LEU A 1 98 ? 11.577 2.643 -13.122 1.00 97.50 98 LEU A O 1
ATOM 745 N N . LEU A 1 99 ? 10.054 2.138 -11.542 1.00 98.25 99 LEU A N 1
ATOM 746 C CA . LEU A 1 99 ? 9.004 1.654 -12.433 1.00 98.25 99 LEU A CA 1
ATOM 747 C C . LEU A 1 99 ? 7.917 2.732 -12.563 1.00 98.25 99 LEU A C 1
ATOM 749 O O . LEU A 1 99 ? 7.132 2.925 -11.643 1.00 98.25 99 LEU A O 1
ATOM 753 N N . ASP A 1 100 ? 7.849 3.442 -13.689 1.00 98.06 100 ASP A N 1
ATOM 754 C CA . ASP A 1 100 ? 6.805 4.436 -13.965 1.00 98.06 100 ASP A CA 1
ATOM 755 C C . ASP A 1 100 ? 5.988 4.022 -15.195 1.00 98.06 100 ASP A C 1
ATOM 757 O O . ASP A 1 100 ? 6.440 4.090 -16.340 1.00 98.06 100 ASP A O 1
ATOM 761 N N . LEU A 1 101 ? 4.746 3.608 -14.940 1.00 97.50 101 LEU A N 1
ATOM 762 C CA . LEU A 1 101 ? 3.818 3.114 -15.958 1.00 97.50 101 LEU A CA 1
ATOM 763 C C . LEU A 1 101 ? 2.954 4.225 -16.567 1.00 97.50 101 LEU A C 1
ATOM 765 O O . LEU A 1 101 ? 2.097 3.954 -17.409 1.00 97.50 101 LEU A O 1
ATOM 769 N N . SER A 1 102 ? 3.168 5.493 -16.199 1.00 95.81 102 SER A N 1
ATOM 770 C CA . SER A 1 102 ? 2.304 6.612 -16.600 1.00 95.81 102 SER A CA 1
ATOM 771 C C . SER A 1 102 ? 2.256 6.861 -18.112 1.00 95.81 102 SER A C 1
ATOM 773 O O . SER A 1 102 ? 1.387 7.603 -18.578 1.00 95.81 102 SER A O 1
ATOM 775 N N . LYS A 1 103 ? 3.151 6.259 -18.904 1.00 95.06 103 LYS A N 1
ATOM 776 C CA . LYS A 1 103 ? 3.152 6.330 -20.375 1.00 95.06 103 LYS A CA 1
ATOM 777 C C . LYS A 1 103 ? 2.164 5.367 -21.040 1.00 95.06 103 LYS A C 1
ATOM 779 O O . LYS A 1 103 ? 1.738 5.644 -22.162 1.00 95.06 103 LYS A O 1
ATOM 784 N N . LEU A 1 104 ? 1.757 4.295 -20.361 1.00 96.38 104 LEU A N 1
ATOM 785 C CA . LEU A 1 104 ? 0.862 3.262 -20.891 1.00 96.38 104 LEU A CA 1
ATOM 786 C C . LEU A 1 104 ? -0.607 3.683 -20.738 1.00 96.38 104 LEU A C 1
ATOM 788 O O . LEU A 1 104 ? -1.360 3.126 -19.950 1.00 96.38 104 LEU A O 1
ATOM 792 N N . LYS A 1 105 ? -1.026 4.726 -21.465 1.00 94.94 105 LYS A N 1
ATOM 793 C CA . LYS A 1 105 ? -2.331 5.389 -21.260 1.00 94.94 105 LYS A CA 1
ATOM 794 C C . LYS A 1 105 ? -3.562 4.502 -21.482 1.00 94.94 105 LYS A C 1
ATOM 796 O O . LYS A 1 105 ? -4.617 4.824 -20.931 1.00 94.94 105 LYS A O 1
ATOM 801 N N . ASN A 1 106 ? -3.418 3.415 -22.238 1.00 97.38 106 ASN A N 1
ATOM 802 C CA . ASN A 1 106 ? -4.482 2.442 -22.480 1.00 97.38 106 ASN A CA 1
ATOM 803 C C . ASN A 1 106 ? -4.407 1.210 -21.571 1.00 97.38 106 ASN A C 1
ATOM 805 O O . ASN A 1 106 ? -5.221 0.305 -21.735 1.00 97.38 106 ASN A O 1
ATOM 809 N N . LEU A 1 107 ? -3.471 1.176 -20.615 1.00 98.50 107 LEU A N 1
ATOM 810 C CA . LEU A 1 107 ? -3.314 0.042 -19.716 1.00 98.50 107 LEU A CA 1
ATOM 811 C C . LEU A 1 107 ? -4.591 -0.155 -18.897 1.00 98.50 107 LEU A C 1
ATOM 813 O O . LEU A 1 107 ? -5.008 0.738 -18.160 1.00 98.50 107 LEU A O 1
ATOM 817 N N . ALA A 1 108 ? -5.189 -1.329 -19.053 1.00 98.44 108 ALA A N 1
ATOM 818 C CA . ALA A 1 108 ? -6.386 -1.784 -18.368 1.00 98.44 108 ALA A CA 1
ATOM 819 C C . ALA A 1 108 ? -6.071 -2.833 -17.295 1.00 98.44 108 ALA A C 1
ATOM 821 O O . ALA A 1 108 ? -6.732 -2.861 -16.259 1.00 98.44 108 ALA A O 1
ATOM 822 N N . THR A 1 109 ? -5.033 -3.641 -17.502 1.00 98.62 109 THR A N 1
ATOM 823 C CA . THR A 1 109 ? -4.640 -4.707 -16.578 1.00 98.62 109 THR A CA 1
ATOM 824 C C . THR A 1 109 ? -3.130 -4.709 -16.387 1.00 98.62 109 THR A C 1
ATOM 826 O O . THR A 1 109 ? -2.379 -4.729 -17.360 1.00 98.62 109 THR A O 1
ATOM 829 N N . LEU A 1 110 ? -2.698 -4.692 -15.127 1.00 98.75 110 LEU A N 1
ATOM 830 C CA . LEU A 1 110 ? -1.315 -4.923 -14.724 1.00 98.75 110 LEU A CA 1
ATOM 831 C C . LEU A 1 110 ? -1.244 -6.220 -13.923 1.00 98.75 110 LEU A C 1
ATOM 833 O O . LEU A 1 110 ? -1.898 -6.334 -12.887 1.00 98.75 110 LEU A O 1
ATOM 837 N N . VAL A 1 111 ? -0.424 -7.154 -14.391 1.00 98.69 111 VAL A N 1
ATOM 838 C CA . VAL A 1 111 ? -0.063 -8.374 -13.672 1.00 98.69 111 VAL A CA 1
ATOM 839 C C . VAL A 1 111 ? 1.453 -8.426 -13.581 1.00 98.69 111 VAL A C 1
ATOM 841 O O . VAL A 1 111 ? 2.143 -8.427 -14.597 1.00 98.69 111 VAL A O 1
ATOM 844 N N . VAL A 1 112 ? 1.967 -8.450 -12.363 1.00 98.69 112 VAL A N 1
ATOM 845 C CA . VAL A 1 112 ? 3.365 -8.744 -12.069 1.00 98.69 112 VAL A CA 1
ATOM 846 C C . VAL A 1 112 ? 3.402 -10.110 -11.411 1.00 98.69 112 VAL A C 1
ATOM 848 O O . VAL A 1 112 ? 2.632 -10.338 -10.483 1.00 98.69 112 VAL A O 1
ATOM 851 N N . GLY A 1 113 ? 4.249 -11.001 -11.910 1.00 98.44 113 GLY A N 1
ATOM 852 C CA . GLY A 1 113 ? 4.474 -12.321 -11.344 1.00 98.44 113 GLY A CA 1
ATOM 853 C C . GLY A 1 113 ? 5.234 -12.269 -10.024 1.00 98.44 113 GLY A C 1
ATOM 854 O O . GLY A 1 113 ? 5.392 -11.216 -9.391 1.00 98.44 113 GLY A O 1
ATOM 855 N N . ASP A 1 114 ? 5.712 -13.428 -9.612 1.00 97.62 114 ASP A N 1
ATOM 856 C CA . ASP A 1 114 ? 6.466 -13.578 -8.380 1.00 97.62 114 ASP A CA 1
ATOM 857 C C . ASP A 1 114 ? 7.928 -13.149 -8.581 1.00 97.62 114 ASP A C 1
ATOM 859 O O . ASP A 1 114 ? 8.484 -13.236 -9.679 1.00 97.62 114 ASP A O 1
ATOM 863 N N . ARG A 1 115 ? 8.591 -12.702 -7.509 1.00 97.19 115 ARG A N 1
ATOM 864 C CA . ARG A 1 115 ? 10.045 -12.442 -7.482 1.00 97.19 115 ARG A CA 1
ATOM 865 C C . ARG A 1 115 ? 10.529 -11.434 -8.530 1.00 97.19 115 ARG A C 1
ATOM 867 O O . ARG A 1 115 ? 11.619 -11.578 -9.082 1.00 97.19 115 ARG A O 1
ATOM 874 N N . CYS A 1 116 ? 9.735 -10.405 -8.809 1.00 98.06 116 CYS A N 1
ATOM 875 C CA . CYS A 1 116 ? 10.066 -9.376 -9.791 1.00 98.06 116 CYS A CA 1
ATOM 876 C C . CYS A 1 116 ? 10.567 -8.075 -9.157 1.00 98.06 116 CYS A C 1
ATOM 878 O O . CYS A 1 116 ? 10.241 -7.735 -8.020 1.00 98.06 116 CYS A O 1
ATOM 880 N N . PHE A 1 117 ? 11.286 -7.273 -9.946 1.00 97.75 117 PHE A N 1
ATOM 881 C CA . PHE A 1 117 ? 11.632 -5.886 -9.606 1.00 97.75 117 PHE A CA 1
ATOM 882 C C . PHE A 1 117 ? 12.430 -5.703 -8.302 1.00 97.75 117 PHE A C 1
ATOM 884 O O . PHE A 1 117 ? 12.285 -4.682 -7.629 1.00 97.75 117 PHE A O 1
ATOM 891 N N . ARG A 1 118 ? 13.317 -6.650 -7.972 1.00 95.81 118 ARG A N 1
ATOM 892 C CA . ARG A 1 118 ? 14.118 -6.688 -6.732 1.00 95.81 118 ARG A CA 1
ATOM 893 C C . ARG A 1 118 ? 14.723 -5.346 -6.302 1.00 95.81 118 ARG A C 1
ATOM 895 O O . ARG A 1 118 ? 14.718 -5.015 -5.125 1.00 95.81 118 ARG A O 1
ATOM 902 N N . TYR A 1 119 ? 15.253 -4.568 -7.248 1.00 95.31 119 TYR A N 1
ATOM 903 C CA . TYR A 1 119 ? 15.965 -3.314 -6.965 1.00 95.31 119 TYR A CA 1
ATOM 904 C C . TYR A 1 119 ? 15.160 -2.043 -7.261 1.00 95.31 119 TYR A C 1
ATOM 906 O O . TYR A 1 119 ? 15.711 -0.941 -7.142 1.00 95.31 119 TYR A O 1
ATOM 914 N N . VAL A 1 120 ? 13.886 -2.174 -7.642 1.00 97.25 120 VAL A N 1
ATOM 915 C CA . VAL A 1 120 ? 13.007 -1.022 -7.852 1.00 97.25 120 VAL A CA 1
ATOM 916 C C . VAL A 1 120 ? 12.656 -0.423 -6.497 1.00 97.25 120 VAL A C 1
ATOM 918 O O . VAL A 1 120 ? 12.166 -1.103 -5.602 1.00 97.25 120 VAL A O 1
ATOM 921 N N . GLN A 1 121 ? 12.901 0.876 -6.373 1.00 96.06 121 GLN A N 1
ATOM 922 C CA . GLN A 1 121 ? 12.703 1.661 -5.156 1.00 96.06 121 GLN A CA 1
ATOM 923 C C . GLN A 1 121 ? 11.415 2.481 -5.239 1.00 96.06 121 GLN A C 1
ATOM 925 O O . GLN A 1 121 ? 10.766 2.745 -4.235 1.00 96.06 121 GLN A O 1
ATOM 930 N N . LYS A 1 122 ? 11.045 2.918 -6.446 1.00 97.75 122 LYS A N 1
ATOM 931 C CA . LYS A 1 122 ? 9.863 3.751 -6.676 1.00 97.75 122 LYS A CA 1
ATOM 932 C C . LYS A 1 122 ? 8.968 3.118 -7.723 1.00 97.75 122 LYS A C 1
ATOM 934 O O . LYS A 1 122 ? 9.426 2.798 -8.822 1.00 97.75 122 LYS A O 1
ATOM 939 N N . VAL A 1 123 ? 7.687 2.992 -7.399 1.00 98.50 123 VAL A N 1
ATOM 940 C CA . VAL A 1 123 ? 6.659 2.454 -8.289 1.00 98.50 123 VAL A CA 1
ATOM 941 C C . VAL A 1 123 ? 5.573 3.502 -8.486 1.00 98.50 123 VAL A C 1
ATOM 943 O O . VAL A 1 123 ? 4.854 3.853 -7.557 1.00 98.50 123 VAL A O 1
ATOM 946 N N . ASN A 1 124 ? 5.445 3.991 -9.715 1.00 98.31 124 ASN A N 1
ATOM 947 C CA . ASN A 1 124 ? 4.502 5.028 -10.109 1.00 98.31 124 ASN A CA 1
ATOM 948 C C . ASN A 1 124 ? 3.449 4.456 -11.064 1.00 98.31 124 ASN A C 1
ATOM 950 O O . ASN A 1 124 ? 3.675 4.313 -12.269 1.00 98.31 124 ASN A O 1
ATOM 954 N N . ILE A 1 125 ? 2.253 4.219 -10.536 1.00 98.44 125 ILE A N 1
ATOM 955 C CA . ILE A 1 125 ? 1.069 3.811 -11.290 1.00 98.44 125 ILE A CA 1
ATOM 956 C C . ILE A 1 125 ? 0.070 4.964 -11.215 1.00 98.44 125 ILE A C 1
ATOM 958 O O . ILE A 1 125 ? -0.774 5.046 -10.326 1.00 98.44 125 ILE A O 1
ATOM 962 N N . ARG A 1 126 ? 0.212 5.935 -12.122 1.00 97.19 126 ARG A N 1
ATOM 963 C CA . ARG A 1 126 ? -0.550 7.186 -12.042 1.00 97.19 126 ARG A CA 1
ATOM 964 C C . ARG A 1 126 ? -1.145 7.645 -13.356 1.00 97.19 126 ARG A C 1
ATOM 966 O O . ARG A 1 126 ? -0.528 7.519 -14.416 1.00 97.19 126 ARG A O 1
ATOM 973 N N . ASN A 1 127 ? -2.303 8.296 -13.262 1.00 97.25 127 ASN A N 1
ATOM 974 C CA . ASN A 1 127 ? -3.004 8.892 -14.401 1.00 97.25 127 ASN A CA 1
ATOM 975 C C . ASN A 1 127 ? -3.337 7.856 -15.497 1.00 97.25 127 ASN A C 1
ATOM 977 O O . ASN A 1 127 ? -3.178 8.148 -16.692 1.00 97.25 127 ASN A O 1
ATOM 981 N N . LEU A 1 128 ? -3.760 6.654 -15.086 1.00 98.06 128 LEU A N 1
ATOM 982 C CA . LEU A 1 128 ? -4.140 5.539 -15.956 1.00 98.06 128 LEU A CA 1
ATOM 983 C C . LEU A 1 128 ? -5.656 5.341 -15.894 1.00 98.06 128 LEU A C 1
ATOM 985 O O . LEU A 1 128 ? -6.187 4.574 -15.097 1.00 98.06 128 LEU A O 1
ATOM 989 N N . LYS A 1 129 ? -6.375 6.089 -16.737 1.00 98.12 129 LYS A N 1
ATOM 990 C CA . LYS A 1 129 ? -7.845 6.164 -16.698 1.00 98.12 129 LYS A CA 1
ATOM 991 C C . LYS A 1 129 ? -8.543 4.843 -17.016 1.00 98.12 129 LYS A C 1
ATOM 993 O O . LYS A 1 129 ? -9.683 4.670 -16.606 1.00 98.12 129 LYS A O 1
ATOM 998 N N . GLN A 1 130 ? -7.881 3.952 -17.749 1.00 98.31 130 GLN A N 1
ATOM 999 C CA . GLN A 1 130 ? -8.440 2.670 -18.177 1.00 98.31 130 GLN A CA 1
ATOM 1000 C C . GLN A 1 130 ? -8.059 1.513 -17.252 1.00 98.31 130 GLN A C 1
ATOM 1002 O O . GLN A 1 130 ? -8.638 0.442 -17.399 1.00 98.31 130 GLN A O 1
ATOM 1007 N N . LEU A 1 131 ? -7.139 1.725 -16.302 1.00 98.81 131 LEU A N 1
ATOM 1008 C CA . LEU A 1 131 ? -6.630 0.676 -15.423 1.00 98.81 131 LEU A CA 1
ATOM 1009 C C . LEU A 1 131 ? -7.747 0.185 -14.509 1.00 98.81 131 LEU A C 1
ATOM 1011 O O . LEU A 1 131 ? -8.291 0.974 -13.744 1.00 98.81 131 LEU A O 1
ATOM 1015 N N . LYS A 1 132 ? -8.079 -1.102 -14.613 1.00 98.75 132 LYS A N 1
ATOM 1016 C CA . LYS A 1 132 ? -9.132 -1.789 -13.858 1.00 98.75 132 LYS A CA 1
ATOM 1017 C C . LYS A 1 132 ? -8.563 -2.673 -12.761 1.00 98.75 132 LYS A C 1
ATOM 1019 O O . LYS A 1 132 ? -9.109 -2.693 -11.662 1.00 98.75 132 LYS A O 1
ATOM 1024 N N . THR A 1 133 ? -7.466 -3.373 -13.038 1.00 98.81 133 THR A N 1
ATOM 1025 C CA . THR A 1 133 ? -6.881 -4.337 -12.101 1.00 98.81 133 THR A CA 1
ATOM 1026 C C . THR A 1 133 ? -5.372 -4.174 -11.998 1.00 98.81 133 THR A C 1
ATOM 1028 O O . THR A 1 133 ? -4.681 -4.015 -13.008 1.00 98.81 133 THR A O 1
ATOM 1031 N N . VAL A 1 134 ? -4.872 -4.250 -10.766 1.00 98.88 134 VAL A N 1
ATOM 1032 C CA . VAL A 1 134 ? -3.448 -4.385 -10.454 1.00 98.88 134 VAL A CA 1
ATOM 1033 C C . VAL A 1 134 ? -3.273 -5.621 -9.588 1.00 98.88 134 VAL A C 1
ATOM 1035 O O . VAL A 1 134 ? -3.853 -5.700 -8.505 1.00 98.88 134 VAL A O 1
ATOM 1038 N N . THR A 1 135 ? -2.462 -6.553 -10.068 1.00 98.69 135 THR A N 1
ATOM 1039 C CA . THR A 1 135 ? -2.059 -7.755 -9.343 1.00 98.69 135 THR A CA 1
ATOM 1040 C C . THR A 1 135 ? -0.543 -7.795 -9.293 1.00 98.69 135 THR A C 1
ATOM 1042 O O . THR A 1 135 ? 0.103 -7.783 -10.340 1.00 98.69 135 THR A O 1
ATOM 1045 N N . ILE A 1 136 ? 0.015 -7.821 -8.089 1.00 98.62 136 ILE A N 1
ATOM 1046 C CA . ILE A 1 136 ? 1.444 -8.003 -7.844 1.00 98.62 136 ILE A CA 1
ATOM 1047 C C . ILE A 1 136 ? 1.632 -9.356 -7.170 1.00 98.62 136 ILE A C 1
ATOM 1049 O O . ILE A 1 136 ? 1.005 -9.604 -6.144 1.00 98.62 136 ILE A O 1
ATOM 1053 N N . GLY A 1 137 ? 2.470 -10.213 -7.745 1.00 98.00 137 GLY A N 1
ATOM 1054 C CA . GLY A 1 137 ? 2.802 -11.526 -7.209 1.00 98.00 137 GLY A CA 1
ATOM 1055 C C . GLY A 1 137 ? 3.590 -11.452 -5.906 1.00 98.00 137 GLY A C 1
ATOM 1056 O O . GLY A 1 137 ? 3.865 -10.371 -5.371 1.00 98.00 137 GLY A O 1
ATOM 1057 N N . LYS A 1 138 ? 3.923 -12.622 -5.374 1.00 96.31 138 LYS A N 1
ATOM 1058 C CA . LYS A 1 138 ? 4.680 -12.767 -4.136 1.00 96.31 138 LYS A CA 1
ATOM 1059 C C . LYS A 1 138 ? 6.114 -12.300 -4.346 1.00 96.31 138 LYS A C 1
ATOM 1061 O O . LYS A 1 138 ? 6.724 -12.525 -5.388 1.00 96.31 138 LYS A O 1
ATOM 1066 N N . GLU A 1 139 ? 6.672 -11.686 -3.318 1.00 95.38 139 GLU A N 1
ATOM 1067 C CA . GLU A 1 139 ? 8.101 -11.441 -3.175 1.00 95.38 139 GLU A CA 1
ATOM 1068 C C . GLU A 1 139 ? 8.646 -10.530 -4.280 1.00 95.38 139 GLU A C 1
ATOM 1070 O O . GLU A 1 139 ? 9.804 -10.626 -4.685 1.00 95.38 139 GLU A O 1
ATOM 1075 N N . SER A 1 140 ? 7.778 -9.640 -4.758 1.00 97.56 140 SER A N 1
ATOM 1076 C CA . SER A 1 140 ? 8.060 -8.629 -5.765 1.00 97.56 140 SER A CA 1
ATOM 1077 C C . SER A 1 140 ? 8.303 -7.276 -5.098 1.00 97.56 140 SER A C 1
ATOM 1079 O O . SER A 1 140 ? 7.691 -6.941 -4.085 1.00 97.56 140 SER A O 1
ATOM 1081 N N . PHE A 1 141 ? 9.185 -6.461 -5.676 1.00 97.12 141 PHE A N 1
ATOM 1082 C CA . PHE A 1 141 ? 9.602 -5.179 -5.089 1.00 97.12 141 PHE A CA 1
ATOM 1083 C C . PHE A 1 141 ? 10.190 -5.325 -3.674 1.00 97.12 141 PHE A C 1
ATOM 1085 O O . PHE A 1 141 ? 9.906 -4.515 -2.793 1.00 97.12 141 PHE A O 1
ATOM 1092 N N . THR A 1 142 ? 11.001 -6.361 -3.453 1.00 93.62 142 THR A N 1
ATOM 1093 C CA . THR A 1 142 ? 11.766 -6.554 -2.214 1.00 93.62 142 THR A CA 1
ATOM 1094 C C . THR A 1 142 ? 13.212 -6.929 -2.524 1.00 93.62 142 THR A C 1
ATOM 1096 O O . THR A 1 142 ? 13.473 -7.659 -3.483 1.00 93.62 142 THR A O 1
ATOM 1099 N N . LEU A 1 143 ? 14.167 -6.412 -1.747 1.00 88.81 143 LEU A N 1
ATOM 1100 C CA . LEU A 1 143 ? 15.599 -6.668 -1.923 1.00 88.81 143 LEU A CA 1
ATOM 1101 C C . LEU A 1 143 ? 15.997 -8.018 -1.333 1.00 88.81 143 LEU A C 1
ATOM 1103 O O . LEU A 1 143 ? 16.779 -8.753 -1.950 1.00 88.81 143 LEU A O 1
ATOM 1107 N N . ASN A 1 144 ? 15.521 -8.313 -0.125 1.00 78.94 144 ASN A N 1
ATOM 1108 C CA . ASN A 1 144 ? 15.795 -9.561 0.574 1.00 78.94 144 ASN A CA 1
ATOM 1109 C C . ASN A 1 144 ? 14.731 -9.834 1.648 1.00 78.94 144 ASN A C 1
ATOM 1111 O O . ASN A 1 144 ? 14.544 -9.033 2.555 1.00 78.94 144 ASN A O 1
ATOM 1115 N N . ARG A 1 145 ? 14.127 -11.025 1.605 1.00 70.19 145 ARG A N 1
ATOM 1116 C CA . ARG A 1 145 ? 13.128 -11.488 2.584 1.00 70.19 145 ARG A CA 1
ATOM 1117 C C . ARG A 1 145 ? 13.708 -11.705 3.976 1.00 70.19 145 ARG A C 1
ATOM 1119 O O . ARG A 1 145 ? 12.993 -11.617 4.961 1.00 70.19 145 ARG A O 1
ATOM 1126 N N . GLU A 1 146 ? 15.005 -11.986 4.058 1.00 73.88 146 GLU A N 1
ATOM 1127 C CA . GLU A 1 146 ? 15.698 -12.220 5.327 1.00 73.88 146 GLU A CA 1
ATOM 1128 C C . GLU A 1 146 ? 16.098 -10.912 6.025 1.00 73.88 146 GLU A C 1
ATOM 1130 O O . GLU A 1 146 ? 16.588 -10.932 7.154 1.00 73.88 146 GLU A O 1
ATOM 1135 N N . TRP A 1 147 ? 15.915 -9.761 5.365 1.00 72.69 147 TRP A N 1
ATOM 1136 C CA . TRP A 1 147 ? 16.318 -8.466 5.895 1.00 72.69 147 TRP A CA 1
ATOM 1137 C C . TRP A 1 147 ? 15.136 -7.513 6.034 1.00 72.69 147 TRP A C 1
ATOM 1139 O O . TRP A 1 147 ? 14.703 -6.875 5.083 1.00 72.69 147 TRP A O 1
ATOM 1149 N N . TYR A 1 148 ? 14.696 -7.323 7.275 1.00 72.25 148 TYR A N 1
ATOM 1150 C CA . TYR A 1 148 ? 13.641 -6.382 7.655 1.00 72.25 148 TYR A CA 1
ATOM 1151 C C . TYR A 1 148 ? 14.133 -4.930 7.737 1.00 72.25 148 TYR A C 1
ATOM 1153 O O . TYR A 1 148 ? 13.763 -4.183 8.635 1.00 72.25 148 TYR A O 1
ATOM 1161 N N . GLY A 1 149 ? 14.997 -4.503 6.820 1.00 81.19 149 GLY A N 1
ATOM 1162 C CA . GLY A 1 149 ? 15.379 -3.098 6.724 1.00 81.19 149 GLY A CA 1
ATOM 1163 C C . GLY A 1 149 ? 14.236 -2.233 6.207 1.00 81.19 149 GLY A C 1
ATOM 1164 O O . GLY A 1 149 ? 13.384 -2.697 5.456 1.00 81.19 149 GLY A O 1
ATOM 1165 N N . GLN A 1 150 ? 14.237 -0.952 6.570 1.00 80.25 150 GLN A N 1
ATOM 1166 C CA . GLN A 1 150 ? 13.360 0.037 5.947 1.00 80.25 150 GLN A CA 1
ATOM 1167 C C . GLN A 1 150 ? 14.184 1.030 5.142 1.00 80.25 150 GLN A C 1
ATOM 1169 O O . GLN A 1 150 ? 15.303 1.377 5.533 1.00 80.25 150 GLN A O 1
ATOM 1174 N N . ASN A 1 151 ? 13.615 1.531 4.050 1.00 83.00 151 ASN A N 1
ATOM 1175 C CA . ASN A 1 151 ? 14.205 2.632 3.309 1.00 83.00 151 ASN A CA 1
ATOM 1176 C C . ASN A 1 151 ? 13.181 3.774 3.146 1.00 83.00 151 ASN A C 1
ATOM 1178 O O . ASN A 1 151 ? 12.129 3.574 2.529 1.00 83.00 151 ASN A O 1
ATOM 1182 N N . PRO A 1 152 ? 13.459 4.982 3.680 1.00 85.56 152 PRO A N 1
ATOM 1183 C CA . PRO A 1 152 ? 12.530 6.111 3.596 1.00 85.56 152 PRO A CA 1
ATOM 1184 C C . PRO A 1 152 ? 12.268 6.579 2.153 1.00 85.56 152 PRO A C 1
ATOM 1186 O O . PRO A 1 152 ? 11.255 7.224 1.883 1.00 85.56 152 PRO A O 1
ATOM 1189 N N . ASP A 1 153 ? 13.147 6.235 1.208 1.00 87.88 153 ASP A N 1
ATOM 1190 C CA . ASP A 1 153 ? 13.010 6.610 -0.200 1.00 87.88 153 ASP A CA 1
ATOM 1191 C C . ASP A 1 153 ? 12.150 5.631 -1.014 1.00 87.88 153 ASP A C 1
ATOM 1193 O O . ASP A 1 153 ? 11.869 5.905 -2.188 1.00 87.88 153 ASP A O 1
ATOM 1197 N N . PHE A 1 154 ? 11.742 4.497 -0.425 1.00 94.88 154 PHE A N 1
ATOM 1198 C CA . PHE A 1 154 ? 11.019 3.438 -1.130 1.00 94.88 154 PHE A CA 1
ATOM 1199 C C . PHE A 1 154 ? 9.509 3.674 -1.080 1.00 94.88 154 PHE A C 1
ATOM 1201 O O . PHE A 1 154 ? 8.909 3.774 -0.004 1.00 94.88 154 PHE A O 1
ATOM 1208 N N . GLN A 1 155 ? 8.894 3.804 -2.258 1.00 96.31 155 GLN A N 1
ATOM 1209 C CA . GLN A 1 155 ? 7.550 4.365 -2.393 1.00 96.31 155 GLN A CA 1
ATOM 1210 C C . GLN A 1 155 ? 6.721 3.670 -3.473 1.00 96.31 155 GLN A C 1
ATOM 1212 O O . GLN A 1 155 ? 7.127 3.592 -4.636 1.00 96.31 155 GLN A O 1
ATOM 1217 N N . LEU A 1 156 ? 5.511 3.250 -3.103 1.00 98.00 156 LEU A N 1
ATOM 1218 C CA . LEU A 1 156 ? 4.447 2.893 -4.033 1.00 98.00 156 LEU A CA 1
ATOM 1219 C C . LEU A 1 156 ? 3.460 4.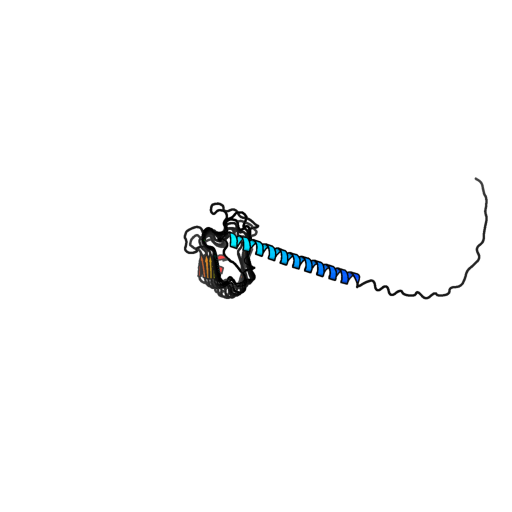056 -4.126 1.00 98.00 156 LEU A C 1
ATOM 1221 O O . LEU A 1 156 ? 2.849 4.443 -3.132 1.00 98.00 156 LEU A O 1
ATOM 1225 N N . VAL A 1 157 ? 3.264 4.571 -5.338 1.00 98.00 157 VAL A N 1
ATOM 1226 C CA . VAL A 1 157 ? 2.273 5.600 -5.654 1.00 98.00 157 VAL A CA 1
ATOM 1227 C C . VAL A 1 157 ? 1.288 5.050 -6.677 1.00 98.00 157 VAL A C 1
ATOM 1229 O O . VAL A 1 157 ? 1.619 4.886 -7.855 1.00 98.00 157 VAL A O 1
ATOM 1232 N N . LEU A 1 158 ? 0.048 4.826 -6.244 1.00 98.44 158 LEU A N 1
ATOM 1233 C CA . LEU A 1 158 ? -1.069 4.419 -7.094 1.00 98.44 158 LEU A CA 1
ATOM 1234 C C . LEU A 1 158 ? -2.169 5.480 -7.015 1.00 98.44 158 LEU A C 1
ATOM 1236 O O . LEU A 1 158 ? -2.973 5.528 -6.082 1.00 98.44 158 LEU A O 1
ATOM 1240 N N . LYS A 1 159 ? -2.168 6.383 -8.002 1.00 97.75 159 LYS A N 1
ATOM 1241 C CA . LYS A 1 159 ? -2.962 7.618 -7.956 1.00 97.75 159 LYS A CA 1
ATOM 1242 C C . LYS A 1 159 ? -3.709 7.930 -9.240 1.00 97.75 159 LYS A C 1
ATOM 1244 O O . LYS A 1 159 ? -3.201 7.728 -10.340 1.00 97.75 159 LYS A O 1
ATOM 1249 N N . ASN A 1 160 ? -4.888 8.531 -9.107 1.00 98.06 160 ASN A N 1
ATOM 1250 C CA . ASN A 1 160 ? -5.678 9.022 -10.242 1.00 98.06 160 ASN A CA 1
ATOM 1251 C C . ASN A 1 160 ? -5.920 7.931 -11.308 1.00 98.06 160 ASN A C 1
ATOM 1253 O O . ASN A 1 160 ? -5.637 8.106 -12.499 1.00 98.06 160 ASN A O 1
ATOM 1257 N N . CYS A 1 161 ? -6.404 6.778 -10.847 1.00 98.62 161 CYS A N 1
ATOM 1258 C CA . CYS A 1 161 ? -6.806 5.641 -11.675 1.00 98.62 161 CYS A CA 1
ATOM 1259 C C . CYS A 1 161 ? -8.308 5.383 -11.443 1.00 98.62 161 CYS A C 1
ATOM 1261 O O . CYS A 1 161 ? -8.673 4.493 -10.679 1.00 98.62 161 CYS A O 1
ATOM 1263 N N . PRO A 1 162 ? -9.200 6.199 -12.042 1.00 98.44 162 PRO A N 1
ATOM 1264 C CA . PRO A 1 162 ? -10.625 6.222 -11.705 1.00 98.44 162 PRO A CA 1
ATOM 1265 C C . PRO A 1 162 ? -11.401 4.947 -12.036 1.00 98.44 162 PRO A C 1
ATOM 1267 O O . PRO A 1 162 ? -12.475 4.760 -11.474 1.00 98.44 162 PRO A O 1
ATOM 1270 N N . SER A 1 163 ? -10.882 4.089 -12.914 1.00 98.62 163 SER A N 1
ATOM 1271 C CA . SER A 1 163 ? -11.519 2.818 -13.288 1.00 98.62 163 SER A CA 1
ATOM 1272 C C . SER A 1 163 ? -11.007 1.620 -12.488 1.00 98.62 163 SER A C 1
ATOM 1274 O O . SER A 1 163 ? -11.473 0.510 -12.728 1.00 98.62 163 SER A O 1
ATOM 1276 N N . LEU A 1 164 ? -10.048 1.821 -11.575 1.00 98.88 164 LEU A N 1
ATOM 1277 C CA . LEU A 1 164 ? -9.431 0.727 -10.833 1.00 98.88 164 LEU A CA 1
ATOM 1278 C C . LEU A 1 164 ? -10.447 0.164 -9.847 1.00 98.88 164 LEU A C 1
ATOM 1280 O O . LEU A 1 164 ? -10.924 0.910 -8.999 1.00 98.88 164 LEU A O 1
ATOM 1284 N N . THR A 1 165 ? -10.752 -1.127 -9.951 1.00 98.75 165 THR A N 1
ATOM 1285 C CA . THR A 1 165 ? -11.717 -1.818 -9.084 1.00 98.75 165 THR A CA 1
ATOM 1286 C C . THR A 1 165 ? -11.051 -2.770 -8.099 1.00 98.75 165 THR A C 1
ATOM 1288 O O . THR A 1 165 ? -11.595 -2.992 -7.018 1.00 98.75 165 THR A O 1
ATOM 1291 N N . ARG A 1 166 ? -9.867 -3.302 -8.427 1.00 98.69 166 ARG A N 1
ATOM 1292 C CA . ARG A 1 166 ? -9.137 -4.251 -7.576 1.00 98.69 166 ARG A CA 1
ATOM 1293 C C . ARG A 1 166 ? -7.642 -3.951 -7.531 1.00 98.69 166 ARG A C 1
ATOM 1295 O O . ARG A 1 166 ? -7.002 -3.809 -8.576 1.00 98.69 166 ARG A O 1
ATOM 1302 N N . LEU A 1 167 ? -7.105 -3.946 -6.315 1.00 98.69 167 LEU A N 1
ATOM 1303 C CA . LEU A 1 167 ? -5.678 -3.994 -6.019 1.00 98.69 167 LEU A CA 1
ATOM 1304 C C . LEU A 1 167 ? -5.389 -5.256 -5.205 1.00 98.69 167 LEU A C 1
ATOM 1306 O O . LEU A 1 167 ? -5.970 -5.435 -4.138 1.00 98.69 167 LEU A O 1
ATOM 1310 N N . SER A 1 168 ? -4.494 -6.099 -5.709 1.00 98.19 168 SER A N 1
ATOM 1311 C CA . SER A 1 168 ? -4.033 -7.310 -5.033 1.00 98.19 168 SER A CA 1
ATOM 1312 C C . SER A 1 168 ? -2.507 -7.333 -5.013 1.00 98.19 168 SER A C 1
ATOM 1314 O O . SER A 1 168 ? -1.869 -7.129 -6.049 1.00 98.19 168 SER A O 1
ATOM 1316 N N . ILE A 1 169 ? -1.924 -7.524 -3.834 1.00 98.12 169 ILE A N 1
ATOM 1317 C CA . ILE A 1 169 ? -0.477 -7.561 -3.610 1.00 98.12 169 ILE A CA 1
ATOM 1318 C C . ILE A 1 169 ? -0.147 -8.847 -2.859 1.00 98.12 169 ILE A C 1
ATOM 1320 O O . ILE A 1 169 ? -0.742 -9.106 -1.820 1.00 98.12 169 ILE A O 1
ATOM 1324 N N . GLY A 1 170 ? 0.781 -9.643 -3.384 1.00 96.94 170 GLY A N 1
ATOM 1325 C CA . GLY A 1 170 ? 1.194 -10.918 -2.805 1.00 96.94 170 GLY A CA 1
ATOM 1326 C C . GLY A 1 170 ? 2.042 -10.786 -1.537 1.00 96.94 170 GLY A C 1
ATOM 1327 O O . GLY A 1 170 ? 2.394 -9.684 -1.106 1.00 96.94 170 GLY A O 1
ATOM 1328 N N . ASP A 1 171 ? 2.366 -11.938 -0.949 1.00 94.19 171 ASP A N 1
ATOM 1329 C CA . ASP A 1 171 ? 3.213 -12.043 0.244 1.00 94.19 171 ASP A CA 1
ATOM 1330 C C . ASP A 1 171 ? 4.605 -11.479 0.022 1.00 94.19 171 ASP A C 1
ATOM 1332 O O . ASP A 1 171 ? 5.164 -11.630 -1.056 1.00 94.19 171 ASP A O 1
ATOM 1336 N N . HIS A 1 172 ? 5.179 -10.885 1.060 1.00 94.38 172 HIS A N 1
ATOM 1337 C CA . HIS A 1 172 ? 6.534 -10.334 1.132 1.00 94.38 172 HIS A CA 1
ATOM 1338 C C . HIS A 1 172 ? 6.845 -9.310 0.040 1.00 94.38 172 HIS A C 1
ATOM 1340 O O . HIS A 1 172 ? 8.007 -9.038 -0.263 1.00 94.38 172 HIS A O 1
ATOM 1346 N N . SER A 1 173 ? 5.813 -8.729 -0.565 1.00 96.19 173 SER A N 1
ATOM 1347 C CA . SER A 1 173 ? 5.976 -7.683 -1.559 1.00 96.19 173 SER A CA 1
ATOM 1348 C C . SER A 1 173 ? 6.071 -6.325 -0.875 1.00 96.19 173 SER A C 1
ATOM 1350 O O . SER A 1 173 ? 5.341 -6.043 0.076 1.00 96.19 173 SER A O 1
ATOM 1352 N N . PHE A 1 174 ? 6.957 -5.462 -1.376 1.00 96.62 174 PHE A N 1
ATOM 1353 C CA . PHE A 1 174 ? 7.190 -4.125 -0.816 1.00 96.62 174 PHE A CA 1
ATOM 1354 C C . PHE A 1 174 ? 7.652 -4.117 0.659 1.00 96.62 174 PHE A C 1
ATOM 1356 O O . PHE A 1 174 ? 7.332 -3.187 1.397 1.00 96.62 174 PHE A O 1
ATOM 1363 N N . LEU A 1 175 ? 8.389 -5.137 1.110 1.00 94.50 175 LEU A N 1
ATOM 1364 C CA . LEU A 1 175 ? 8.816 -5.302 2.510 1.00 94.50 175 LEU A CA 1
ATOM 1365 C C . LEU A 1 175 ? 9.549 -4.064 3.070 1.00 94.50 175 LEU A C 1
ATOM 1367 O O . LEU A 1 175 ? 9.246 -3.591 4.164 1.00 94.50 175 LEU A O 1
ATOM 1371 N N . GLU A 1 176 ? 10.470 -3.496 2.292 1.00 93.44 176 GLU A N 1
ATOM 1372 C CA . GLU A 1 176 ? 11.311 -2.357 2.683 1.00 93.44 176 GLU A CA 1
ATOM 1373 C C . GLU A 1 176 ? 10.648 -0.989 2.437 1.00 93.44 176 GLU A C 1
ATOM 1375 O O . GLU A 1 176 ? 11.228 0.054 2.765 1.00 93.44 176 GLU A O 1
ATOM 1380 N N . TYR A 1 177 ? 9.457 -0.969 1.825 1.00 95.25 177 TYR A N 1
ATOM 1381 C CA . TYR A 1 177 ? 8.767 0.264 1.457 1.00 95.25 177 TYR A CA 1
ATOM 1382 C C . TYR A 1 177 ? 8.158 0.922 2.689 1.00 95.25 177 TYR A C 1
ATOM 1384 O O . TYR A 1 177 ? 7.465 0.296 3.484 1.00 95.25 177 TYR A O 1
ATOM 1392 N N . THR A 1 178 ? 8.364 2.230 2.799 1.00 93.94 178 THR A N 1
ATOM 1393 C CA . THR A 1 178 ? 7.845 3.048 3.906 1.00 93.94 178 THR A CA 1
ATOM 1394 C C . THR A 1 178 ? 6.620 3.864 3.494 1.00 93.94 178 THR A C 1
ATOM 1396 O O . THR A 1 178 ? 5.918 4.415 4.340 1.00 93.94 178 THR A O 1
ATOM 1399 N N . THR A 1 179 ? 6.330 3.935 2.189 1.00 94.31 179 THR A N 1
ATOM 1400 C CA . THR A 1 179 ? 5.193 4.683 1.640 1.00 94.31 179 THR A CA 1
ATOM 1401 C C . THR A 1 179 ? 4.321 3.806 0.743 1.00 94.31 179 THR A C 1
ATOM 1403 O O . THR A 1 179 ? 4.784 3.303 -0.283 1.00 94.31 179 THR A O 1
ATOM 1406 N N . CYS A 1 180 ? 3.034 3.713 1.087 1.00 96.25 180 CYS A N 1
ATOM 1407 C CA . CYS A 1 180 ? 1.970 3.166 0.246 1.00 96.25 180 CYS A CA 1
ATOM 1408 C C . CYS A 1 180 ? 0.878 4.229 0.045 1.00 96.25 180 CYS A C 1
ATOM 1410 O O . CYS A 1 180 ? 0.009 4.437 0.893 1.00 96.25 180 CYS A O 1
ATOM 1412 N N . ASP A 1 181 ? 0.934 4.929 -1.084 1.00 96.38 181 ASP A N 1
ATOM 1413 C CA . ASP A 1 181 ? 0.116 6.104 -1.362 1.00 96.38 181 ASP A CA 1
ATOM 1414 C C . ASP A 1 181 ? -0.987 5.791 -2.380 1.00 96.38 181 ASP A C 1
ATOM 1416 O O . ASP A 1 181 ? -0.763 5.740 -3.595 1.00 96.38 181 ASP A O 1
ATOM 1420 N N . LEU A 1 182 ? -2.193 5.572 -1.853 1.00 97.81 182 LEU A N 1
ATOM 1421 C CA . LEU A 1 182 ? -3.392 5.213 -2.603 1.00 97.81 182 LEU A CA 1
ATOM 1422 C C . LEU A 1 182 ? -4.380 6.382 -2.575 1.00 97.81 182 LEU A C 1
ATOM 1424 O O . LEU A 1 182 ? -4.993 6.664 -1.545 1.00 97.81 182 LEU A O 1
ATOM 1428 N N . ALA A 1 183 ? -4.560 7.080 -3.699 1.00 97.06 183 ALA A N 1
ATOM 1429 C CA . ALA A 1 183 ? -5.471 8.227 -3.731 1.00 97.06 183 ALA A CA 1
ATOM 1430 C C . ALA A 1 183 ? -6.167 8.429 -5.075 1.00 97.06 183 ALA A C 1
ATOM 1432 O O . ALA A 1 183 ? -5.637 8.118 -6.140 1.00 97.06 183 ALA A O 1
ATOM 1433 N N . GLN A 1 184 ? -7.346 9.057 -5.029 1.00 97.81 184 GLN A N 1
ATOM 1434 C CA . GLN A 1 184 ? -8.149 9.350 -6.222 1.00 97.81 184 GLN A CA 1
ATOM 1435 C C . GLN A 1 184 ? -8.481 8.064 -7.006 1.00 97.81 184 GLN A C 1
ATOM 1437 O O . GLN A 1 184 ? -8.270 7.981 -8.219 1.00 97.81 184 GLN A O 1
ATOM 1442 N N . LEU A 1 185 ? -8.991 7.058 -6.284 1.00 98.56 185 LEU A N 1
ATOM 1443 C CA . LEU A 1 185 ? -9.400 5.746 -6.800 1.00 98.56 185 LEU A CA 1
ATOM 1444 C C . LEU A 1 185 ? -10.912 5.525 -6.547 1.00 98.56 185 LEU A C 1
ATOM 1446 O O . LEU A 1 185 ? -11.286 4.631 -5.793 1.00 98.56 185 LEU A O 1
ATOM 1450 N N . PRO A 1 186 ? -11.808 6.357 -7.119 1.00 98.31 186 PRO A N 1
ATOM 1451 C CA . PRO A 1 186 ? -13.237 6.367 -6.784 1.00 98.31 186 PRO A CA 1
ATOM 1452 C C . PRO A 1 186 ? -13.980 5.050 -7.047 1.00 98.31 186 PRO A C 1
ATOM 1454 O O . PRO A 1 186 ? -15.014 4.823 -6.426 1.00 98.31 186 PRO A O 1
ATOM 1457 N N . SER A 1 187 ? -13.481 4.200 -7.949 1.00 98.56 187 SER A N 1
ATOM 1458 C CA . SER A 1 187 ? -14.100 2.906 -8.273 1.00 98.56 187 SER A CA 1
ATOM 1459 C C . SER A 1 187 ? -13.469 1.720 -7.546 1.00 98.56 187 SER A C 1
ATOM 1461 O O . SER A 1 187 ? -13.856 0.593 -7.832 1.00 98.56 187 SER A O 1
ATOM 1463 N N . LEU A 1 188 ? -12.499 1.944 -6.650 1.00 98.75 188 LEU A N 1
ATOM 1464 C CA . LEU A 1 188 ? -11.791 0.854 -5.983 1.00 98.75 188 LEU A CA 1
ATOM 1465 C C . LEU A 1 188 ? -12.738 0.133 -5.033 1.00 98.75 188 LEU A C 1
ATOM 1467 O O . LEU A 1 188 ? -13.264 0.756 -4.115 1.00 98.75 188 LEU A O 1
ATOM 1471 N N . GLU A 1 189 ? -12.939 -1.163 -5.259 1.00 98.56 189 GLU A N 1
ATOM 1472 C CA . GLU A 1 189 ? -13.872 -1.986 -4.488 1.00 98.56 189 GLU A CA 1
ATOM 1473 C C . GLU A 1 189 ? -13.155 -2.915 -3.515 1.00 98.56 189 GLU A C 1
ATOM 1475 O O . GLU A 1 189 ? -13.659 -3.166 -2.419 1.00 98.56 189 GLU A O 1
ATOM 1480 N N . ILE A 1 190 ? -11.988 -3.430 -3.912 1.00 98.19 190 ILE A N 1
ATOM 1481 C CA . ILE A 1 190 ? -11.274 -4.470 -3.170 1.00 98.19 190 ILE A CA 1
ATOM 1482 C C . ILE A 1 190 ? -9.792 -4.125 -3.072 1.00 98.19 190 ILE A C 1
ATOM 1484 O O . ILE A 1 190 ? -9.139 -3.834 -4.082 1.00 98.19 190 ILE A O 1
ATOM 1488 N N . VAL A 1 191 ? -9.280 -4.195 -1.845 1.00 98.31 191 VAL A N 1
ATOM 1489 C CA . VAL A 1 191 ? -7.855 -4.105 -1.529 1.00 98.31 191 VAL A CA 1
ATOM 1490 C C . VAL A 1 191 ? -7.450 -5.351 -0.754 1.00 98.31 191 VAL A C 1
ATOM 1492 O O . VAL A 1 191 ? -7.950 -5.599 0.341 1.00 98.31 191 VAL A O 1
ATOM 1495 N N . GLU A 1 192 ? -6.530 -6.106 -1.338 1.00 97.88 192 GLU A N 1
ATOM 1496 C CA . GLU A 1 192 ? -5.925 -7.309 -0.773 1.00 97.88 192 GLU A CA 1
ATOM 1497 C C . GLU A 1 192 ? -4.409 -7.098 -0.734 1.00 97.88 192 GLU A C 1
ATOM 1499 O O . GLU A 1 192 ? -3.797 -6.825 -1.769 1.00 97.88 192 GLU A O 1
ATOM 1504 N N . MET A 1 193 ? -3.795 -7.175 0.445 1.00 97.00 193 MET A N 1
ATOM 1505 C CA . MET A 1 193 ? -2.342 -7.039 0.583 1.00 97.00 193 MET A CA 1
ATOM 1506 C C . MET A 1 193 ? -1.789 -8.119 1.499 1.00 97.00 193 MET A C 1
ATOM 1508 O O . MET A 1 193 ? -2.045 -8.112 2.700 1.00 97.00 193 MET A O 1
ATOM 1512 N N . GLY A 1 194 ? -1.014 -9.022 0.916 1.00 93.06 194 GLY A N 1
ATOM 1513 C CA . GLY A 1 194 ? -0.617 -10.277 1.524 1.00 93.06 194 GLY A CA 1
ATOM 1514 C C . GLY A 1 194 ? -1.662 -11.382 1.370 1.00 93.06 194 GLY A C 1
ATOM 1515 O O . GLY A 1 194 ? -2.793 -11.152 0.940 1.00 93.06 194 GLY A O 1
ATOM 1516 N N . ASP A 1 195 ? -1.280 -12.597 1.740 1.00 86.06 195 ASP A N 1
ATOM 1517 C CA . ASP A 1 195 ? -2.117 -13.788 1.741 1.00 86.06 195 ASP A CA 1
ATOM 1518 C C . ASP A 1 195 ? -2.775 -13.959 3.113 1.00 86.06 195 ASP A C 1
ATOM 1520 O O . ASP A 1 195 ? -2.182 -14.449 4.074 1.00 86.06 195 ASP A O 1
ATOM 1524 N N . PHE A 1 196 ? -4.029 -13.521 3.203 1.00 80.19 196 PHE A N 1
ATOM 1525 C CA . PHE A 1 196 ? -4.849 -13.646 4.409 1.00 80.19 196 PHE A CA 1
ATOM 1526 C C . PHE A 1 196 ? -5.139 -15.108 4.796 1.00 80.19 196 PHE A C 1
ATOM 1528 O O . PHE A 1 196 ? -5.398 -15.390 5.963 1.00 80.19 196 PHE A O 1
ATOM 1535 N N . ASN A 1 197 ? -5.095 -16.042 3.840 1.00 81.81 197 ASN A N 1
ATOM 1536 C CA . ASN A 1 197 ? -5.397 -17.453 4.092 1.00 81.81 197 ASN A CA 1
ATOM 1537 C C . ASN A 1 197 ? -4.156 -18.264 4.489 1.00 81.81 197 ASN A C 1
ATOM 1539 O O . ASN A 1 197 ? -4.283 -19.413 4.915 1.00 81.81 197 ASN A O 1
ATOM 1543 N N . SER A 1 198 ? -2.962 -17.694 4.336 1.00 84.44 198 SER A N 1
ATOM 1544 C CA . SER A 1 198 ? -1.707 -18.342 4.697 1.00 84.44 198 SER A CA 1
ATOM 1545 C C . SER A 1 198 ? -1.424 -18.211 6.193 1.00 84.44 198 SER A C 1
ATOM 1547 O O . SER A 1 198 ? -1.701 -17.187 6.814 1.00 84.44 198 SER A O 1
ATOM 1549 N N . SER A 1 199 ? -0.816 -19.239 6.787 1.00 79.19 199 SER A N 1
ATOM 1550 C CA . SER A 1 199 ? -0.237 -19.156 8.136 1.00 79.19 199 SER A CA 1
ATOM 1551 C C . SER A 1 199 ? 1.183 -18.586 8.135 1.00 79.19 199 SER A C 1
ATOM 1553 O O . SER A 1 199 ? 1.724 -18.307 9.202 1.00 79.19 199 SER A O 1
ATOM 1555 N N . ALA A 1 200 ? 1.810 -18.457 6.962 1.00 87.06 200 ALA A N 1
ATOM 1556 C CA . ALA A 1 200 ? 3.144 -17.887 6.840 1.00 87.06 200 ALA A CA 1
ATOM 1557 C C . ALA A 1 200 ? 3.113 -16.375 7.083 1.00 87.06 200 ALA A C 1
ATOM 1559 O O . ALA A 1 200 ? 2.074 -15.721 6.950 1.00 87.06 200 ALA A O 1
ATOM 1560 N N . GLU A 1 201 ? 4.261 -15.815 7.445 1.00 85.88 201 GLU A N 1
ATOM 1561 C CA . GLU A 1 201 ? 4.429 -14.367 7.484 1.00 85.88 201 GLU A CA 1
ATOM 1562 C C . GLU A 1 201 ? 4.208 -13.810 6.074 1.00 85.88 201 GLU A C 1
ATOM 1564 O O . GLU A 1 201 ? 4.645 -14.406 5.095 1.00 85.88 201 GLU A O 1
ATOM 1569 N N . SER A 1 202 ? 3.455 -12.717 5.961 1.00 88.88 202 SER A N 1
ATOM 1570 C CA . SER A 1 202 ? 3.266 -12.014 4.696 1.00 88.88 202 SER A CA 1
ATOM 1571 C C . SER A 1 202 ? 4.179 -10.803 4.656 1.00 88.88 202 SER A C 1
ATOM 1573 O O . SER A 1 202 ? 4.886 -10.606 3.685 1.00 88.88 202 SER A O 1
ATOM 1575 N N . SER A 1 203 ? 4.228 -10.002 5.722 1.00 93.50 203 SER A N 1
ATOM 1576 C CA . SER A 1 203 ? 5.193 -8.899 5.869 1.00 93.50 203 SER A CA 1
ATOM 1577 C C . SER A 1 203 ? 5.153 -7.850 4.740 1.00 93.50 203 SER A C 1
ATOM 1579 O O . SER A 1 203 ? 6.084 -7.058 4.580 1.00 93.50 203 SER A O 1
ATOM 1581 N N . SER A 1 204 ? 4.066 -7.805 3.959 1.00 94.25 204 SER A N 1
ATOM 1582 C CA . SER A 1 204 ? 3.890 -6.822 2.891 1.00 94.25 204 SER A CA 1
ATOM 1583 C C . SER A 1 204 ? 3.748 -5.421 3.480 1.00 94.25 204 SER A C 1
ATOM 1585 O O . SER A 1 204 ? 2.949 -5.202 4.394 1.00 94.25 204 SER A O 1
ATOM 1587 N N . PHE A 1 205 ? 4.525 -4.469 2.954 1.00 95.75 205 PHE A N 1
ATOM 1588 C CA . PHE A 1 205 ? 4.619 -3.105 3.489 1.00 95.75 205 PHE A CA 1
ATOM 1589 C C . PHE A 1 205 ? 4.939 -3.038 4.983 1.00 95.75 205 PHE A C 1
ATOM 1591 O O . PHE A 1 205 ? 4.380 -2.186 5.668 1.00 95.75 205 PHE A O 1
ATOM 1598 N N . TYR A 1 206 ? 5.806 -3.922 5.486 1.00 94.56 206 TYR A N 1
ATOM 1599 C CA . TYR A 1 206 ? 6.150 -4.046 6.906 1.00 94.56 206 TYR A CA 1
ATOM 1600 C C . TYR A 1 206 ? 6.223 -2.672 7.603 1.00 94.56 206 TYR A C 1
ATOM 1602 O O . TYR A 1 206 ? 5.387 -2.344 8.433 1.00 94.56 206 TYR A O 1
ATOM 1610 N N . TRP A 1 207 ? 7.083 -1.774 7.126 1.00 93.81 207 TRP A N 1
ATOM 1611 C CA . TRP A 1 207 ? 7.318 -0.466 7.751 1.00 93.81 207 TRP A CA 1
ATOM 1612 C C . TRP A 1 207 ? 6.369 0.668 7.335 1.00 93.81 207 TRP A C 1
ATOM 1614 O O . TRP A 1 207 ? 6.528 1.799 7.803 1.00 93.81 207 TRP A O 1
ATOM 1624 N N . ALA A 1 208 ? 5.430 0.432 6.417 1.00 95.56 208 ALA A N 1
ATOM 1625 C CA . ALA A 1 208 ? 4.648 1.515 5.838 1.00 95.56 208 ALA A CA 1
ATOM 1626 C C . ALA A 1 208 ? 3.463 1.930 6.716 1.00 95.56 208 ALA A C 1
ATOM 1628 O O . ALA A 1 208 ? 2.872 1.148 7.457 1.00 95.56 208 ALA A O 1
ATOM 1629 N N . SER A 1 209 ? 3.051 3.182 6.549 1.00 95.06 209 SER A N 1
ATOM 1630 C CA . SER A 1 209 ? 1.736 3.659 6.979 1.00 95.06 209 SER A CA 1
ATOM 1631 C C . SER A 1 209 ? 0.692 3.388 5.891 1.00 95.06 209 SER A C 1
ATOM 1633 O O . SER A 1 209 ? 1.009 3.412 4.698 1.00 95.06 209 SER A O 1
ATOM 1635 N N . LEU A 1 210 ? -0.571 3.199 6.284 1.00 96.44 210 LEU A N 1
ATOM 1636 C CA . LEU A 1 210 ? -1.688 3.027 5.349 1.00 96.44 210 LEU A CA 1
ATOM 1637 C C . LEU A 1 210 ? -2.660 4.201 5.444 1.00 96.44 210 LEU A C 1
ATOM 1639 O O . LEU A 1 210 ? -3.196 4.494 6.507 1.00 96.44 210 LEU A O 1
ATOM 1643 N N . SER A 1 211 ? -2.962 4.835 4.312 1.00 96.94 211 SER A N 1
ATOM 1644 C CA . SER A 1 211 ? -3.977 5.888 4.235 1.00 96.94 211 SER A CA 1
ATOM 1645 C C . SER A 1 211 ? -4.959 5.611 3.101 1.00 96.94 211 SER A C 1
ATOM 1647 O O . SER A 1 211 ? -4.650 5.834 1.934 1.00 96.94 211 SER A O 1
ATOM 1649 N N . LEU A 1 212 ? -6.174 5.201 3.458 1.00 97.56 212 LEU A N 1
ATOM 1650 C CA . LEU A 1 212 ? -7.314 5.025 2.566 1.00 97.56 212 LEU A CA 1
ATOM 1651 C C . LEU A 1 212 ? -8.339 6.128 2.845 1.00 97.56 212 LEU A C 1
ATOM 1653 O O . LEU A 1 212 ? -9.011 6.131 3.877 1.00 97.56 212 LEU A O 1
ATOM 1657 N N . LYS A 1 213 ? -8.441 7.091 1.922 1.00 97.75 213 LYS A N 1
ATOM 1658 C CA . LYS A 1 213 ? -9.299 8.276 2.069 1.00 97.75 213 LYS A CA 1
ATOM 1659 C C . LYS A 1 213 ? -10.191 8.470 0.856 1.00 97.75 213 LYS A C 1
ATOM 1661 O O . LYS A 1 213 ? -9.695 8.460 -0.270 1.00 97.75 213 LYS A O 1
ATOM 1666 N N . ASN A 1 214 ? -11.468 8.768 1.091 1.00 97.75 214 ASN A N 1
ATOM 1667 C CA . ASN A 1 214 ? -12.438 9.096 0.039 1.00 97.75 214 ASN A CA 1
ATOM 1668 C C . ASN A 1 214 ? -12.521 8.005 -1.046 1.00 97.75 214 ASN A C 1
ATOM 1670 O O . ASN A 1 214 ? -12.402 8.292 -2.240 1.00 97.75 214 ASN A O 1
ATOM 1674 N N . LEU A 1 215 ? -12.699 6.751 -0.626 1.00 98.12 215 LEU A N 1
ATOM 1675 C CA . LEU A 1 215 ? -12.908 5.609 -1.519 1.00 98.12 215 LEU A CA 1
ATOM 1676 C C . LEU A 1 215 ? -14.365 5.149 -1.371 1.00 98.12 215 LEU A C 1
ATOM 1678 O O . LEU A 1 215 ? -14.653 4.263 -0.566 1.00 98.12 215 LEU A O 1
ATOM 1682 N N . PRO A 1 216 ? -15.312 5.788 -2.085 1.00 97.75 216 PRO A N 1
ATOM 1683 C CA . PRO A 1 216 ? -16.739 5.619 -1.826 1.00 97.75 216 PRO A CA 1
ATOM 1684 C C . PRO A 1 216 ? -17.242 4.200 -2.100 1.00 97.75 216 PRO A C 1
ATOM 1686 O O . PRO A 1 216 ? -18.210 3.799 -1.471 1.00 97.75 216 PRO A O 1
ATOM 1689 N N . ARG A 1 217 ? -16.579 3.450 -2.991 1.00 98.38 217 ARG A N 1
ATOM 1690 C CA . ARG A 1 217 ? -16.978 2.094 -3.405 1.00 98.38 217 ARG A CA 1
ATOM 1691 C C . ARG A 1 217 ? -16.160 0.974 -2.766 1.00 98.38 217 ARG A C 1
ATOM 1693 O O . ARG A 1 217 ? -16.365 -0.183 -3.120 1.00 98.38 217 ARG A O 1
ATOM 1700 N N . LEU A 1 218 ? -15.224 1.294 -1.867 1.00 98.62 218 LEU A N 1
ATOM 1701 C CA . LEU A 1 218 ? -14.389 0.278 -1.227 1.00 98.62 218 LEU A CA 1
ATOM 1702 C C . LEU A 1 218 ? -15.262 -0.560 -0.297 1.00 98.62 218 LEU A C 1
ATOM 1704 O O . LEU A 1 218 ? -15.820 -0.008 0.642 1.00 98.62 218 LEU A O 1
ATOM 1708 N N . LYS A 1 219 ? -15.361 -1.868 -0.550 1.00 98.31 219 LYS A N 1
ATOM 1709 C CA . LYS A 1 219 ? -16.241 -2.800 0.176 1.00 98.31 219 LYS A CA 1
ATOM 1710 C C . LYS A 1 219 ? -15.492 -3.677 1.167 1.00 98.31 219 LYS A C 1
ATOM 1712 O O . LYS A 1 219 ? -16.020 -3.981 2.238 1.00 98.31 219 LYS A O 1
ATOM 1717 N N . SER A 1 220 ? -14.275 -4.085 0.812 1.00 96.38 220 SER A N 1
ATOM 1718 C CA . SER A 1 220 ? -13.475 -5.012 1.611 1.00 96.38 220 SER A CA 1
ATOM 1719 C C . SER A 1 220 ? -12.002 -4.621 1.625 1.00 96.38 220 SER A C 1
ATOM 1721 O O . SER A 1 220 ? -11.433 -4.245 0.595 1.00 96.38 220 SER A O 1
ATOM 1723 N N . LEU A 1 221 ? -11.408 -4.725 2.813 1.00 98.12 221 LEU A N 1
ATOM 1724 C CA . LEU A 1 221 ? -9.978 -4.597 3.056 1.00 98.12 221 LEU A CA 1
ATOM 1725 C C . LEU A 1 221 ? -9.477 -5.888 3.708 1.00 98.12 221 LEU A C 1
ATOM 1727 O O . LEU A 1 221 ? -9.894 -6.219 4.819 1.00 98.12 221 LEU A O 1
ATOM 1731 N N . LEU A 1 222 ? -8.581 -6.589 3.017 1.00 97.94 222 LEU A N 1
ATOM 1732 C CA . LEU A 1 222 ? -7.960 -7.827 3.477 1.00 97.94 222 LEU A CA 1
ATOM 1733 C C . LEU A 1 222 ? -6.450 -7.632 3.566 1.00 97.94 222 LEU A C 1
ATOM 1735 O O . LEU A 1 222 ? -5.816 -7.221 2.593 1.00 97.94 222 LEU A O 1
ATOM 1739 N N . LEU A 1 223 ? -5.881 -7.928 4.728 1.00 97.69 223 LEU A N 1
ATOM 1740 C CA . LEU A 1 223 ? -4.452 -7.782 4.988 1.00 97.69 223 LEU A CA 1
ATOM 1741 C C . LEU A 1 223 ? -3.889 -9.098 5.519 1.00 97.69 223 LEU A C 1
ATOM 1743 O O . LEU A 1 223 ? -4.440 -9.638 6.469 1.00 97.69 223 LEU A O 1
ATOM 1747 N N . GLY A 1 224 ? -2.810 -9.607 4.929 1.00 97.12 224 GLY A N 1
ATOM 1748 C CA . GLY A 1 224 ? -2.130 -10.834 5.353 1.00 97.12 224 GLY A CA 1
ATOM 1749 C C . GLY A 1 224 ? -1.352 -10.682 6.665 1.00 97.12 224 GLY A C 1
ATOM 1750 O O . GLY A 1 224 ? -1.265 -9.597 7.243 1.00 97.12 224 GLY A O 1
ATOM 1751 N N . ASN A 1 225 ? -0.767 -11.780 7.149 1.00 95.81 225 ASN A N 1
ATOM 1752 C CA . ASN A 1 225 ? -0.019 -11.799 8.414 1.00 95.81 225 ASN A CA 1
ATOM 1753 C C . ASN A 1 225 ? 1.163 -10.818 8.389 1.00 95.81 225 ASN A C 1
ATOM 1755 O O . ASN A 1 225 ? 1.954 -10.826 7.450 1.00 95.81 225 ASN A O 1
ATOM 1759 N N . HIS A 1 226 ? 1.330 -10.006 9.430 1.00 95.75 226 HIS A N 1
ATOM 1760 C CA . HIS A 1 226 ? 2.380 -8.983 9.526 1.00 95.75 226 HIS A CA 1
ATOM 1761 C C . HIS A 1 226 ? 2.350 -7.919 8.408 1.00 95.75 226 HIS A C 1
ATOM 1763 O O . HIS A 1 226 ? 3.308 -7.161 8.253 1.00 95.75 226 HIS A O 1
ATOM 1769 N N . ALA A 1 227 ? 1.266 -7.811 7.628 1.00 96.69 227 ALA A N 1
ATOM 1770 C CA . ALA A 1 227 ? 1.122 -6.708 6.685 1.00 96.69 227 ALA A CA 1
ATOM 1771 C C . ALA A 1 227 ? 1.037 -5.380 7.457 1.00 96.69 227 ALA A C 1
ATOM 1773 O O . ALA A 1 227 ? 0.231 -5.251 8.387 1.00 96.69 227 ALA A O 1
ATOM 1774 N N . PHE A 1 228 ? 1.857 -4.399 7.070 1.00 96.50 228 PHE A N 1
ATOM 1775 C CA . PHE A 1 228 ? 1.988 -3.119 7.781 1.00 96.50 228 PHE A CA 1
ATOM 1776 C C . PHE A 1 228 ? 2.364 -3.277 9.272 1.00 96.50 228 PHE A C 1
ATOM 1778 O O . PHE A 1 228 ? 1.855 -2.556 10.138 1.00 96.50 228 PHE A O 1
ATOM 1785 N N . LEU A 1 229 ? 3.221 -4.258 9.594 1.00 95.00 229 LEU A N 1
ATOM 1786 C CA . LEU A 1 229 ? 3.757 -4.452 10.942 1.00 95.00 229 LEU A CA 1
ATOM 1787 C C . LEU A 1 229 ? 4.778 -3.366 11.303 1.00 95.00 229 LEU A C 1
ATOM 1789 O O . LEU A 1 229 ? 5.884 -3.348 10.783 1.00 95.00 229 LEU A O 1
ATOM 1793 N N . TYR A 1 230 ? 4.446 -2.548 12.296 1.00 95.00 230 TYR A N 1
ATOM 1794 C CA . TYR A 1 230 ? 5.116 -1.298 12.667 1.00 95.00 230 TYR A CA 1
ATOM 1795 C C . TYR A 1 230 ? 4.675 -0.072 11.862 1.00 95.00 230 TYR A C 1
ATOM 1797 O O . TYR A 1 230 ? 5.413 0.912 11.763 1.00 95.00 230 TYR A O 1
ATOM 1805 N N . ALA A 1 231 ? 3.433 -0.064 11.373 1.00 95.19 231 ALA A N 1
ATOM 1806 C CA . ALA A 1 231 ? 2.817 1.154 10.862 1.00 95.19 231 ALA A CA 1
ATOM 1807 C C . ALA A 1 231 ? 2.876 2.286 11.903 1.00 95.19 231 ALA A C 1
ATOM 1809 O O . ALA A 1 231 ? 2.590 2.092 13.090 1.00 95.19 231 ALA A O 1
ATOM 1810 N N . LYS A 1 232 ? 3.219 3.498 11.457 1.00 95.44 232 LYS A N 1
ATOM 1811 C CA . LYS A 1 232 ? 3.138 4.700 12.300 1.00 95.44 232 LYS A CA 1
ATOM 1812 C C . LYS A 1 232 ? 1.755 5.324 12.257 1.00 95.44 232 LYS A C 1
ATOM 1814 O O . LYS A 1 232 ? 1.231 5.751 13.280 1.00 95.44 232 LYS A O 1
ATOM 1819 N N . GLU A 1 233 ? 1.148 5.370 11.080 1.00 96.19 233 GLU A N 1
ATOM 1820 C CA . GLU A 1 233 ? -0.165 5.966 10.885 1.00 96.19 233 GLU A CA 1
ATOM 1821 C C . GLU A 1 233 ? -1.061 5.035 10.069 1.00 96.19 233 GLU A C 1
ATOM 1823 O O . GLU A 1 233 ? -0.664 4.506 9.030 1.00 96.19 233 GLU A O 1
ATOM 1828 N N . VAL A 1 234 ? -2.295 4.858 10.535 1.00 97.31 234 VAL A N 1
ATOM 1829 C CA . VAL A 1 234 ? -3.347 4.167 9.790 1.00 97.31 234 VAL A CA 1
ATOM 1830 C C . VAL A 1 234 ? -4.550 5.091 9.705 1.00 97.31 234 VAL A C 1
ATOM 1832 O O . VAL A 1 234 ? -5.105 5.495 10.729 1.00 97.31 234 VAL A O 1
ATOM 1835 N N . VAL A 1 235 ? -4.961 5.433 8.484 1.00 98.25 235 VAL A N 1
ATOM 1836 C CA . VAL A 1 235 ? -6.113 6.297 8.223 1.00 98.25 235 VAL A CA 1
ATOM 1837 C C . VAL A 1 235 ? -7.111 5.595 7.321 1.00 98.25 235 VAL A C 1
ATOM 1839 O O . VAL A 1 235 ? -6.824 5.328 6.159 1.00 98.25 235 VAL A O 1
ATOM 1842 N N . LEU A 1 236 ? -8.304 5.359 7.852 1.00 98.25 236 LEU A 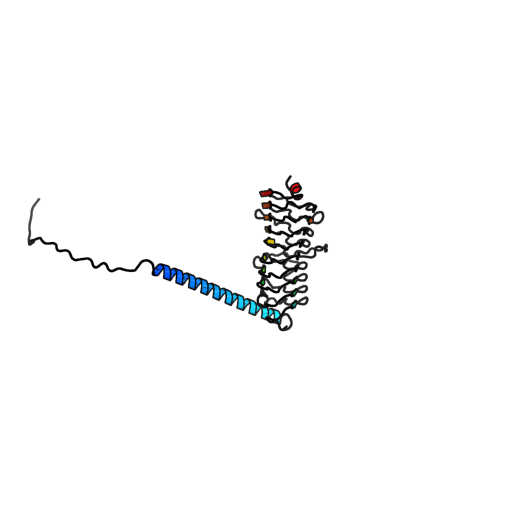N 1
ATOM 1843 C CA . LEU A 1 236 ? -9.476 4.868 7.142 1.00 98.25 236 LEU A CA 1
ATOM 1844 C C . LEU A 1 236 ? -10.561 5.941 7.258 1.00 98.25 236 LEU A C 1
ATOM 1846 O O . LEU A 1 236 ? -11.197 6.087 8.302 1.00 98.25 236 LEU A O 1
ATOM 1850 N N . GLU A 1 237 ? -10.736 6.747 6.213 1.00 98.38 237 GLU A N 1
ATOM 1851 C CA . GLU A 1 237 ? -11.625 7.910 6.259 1.00 98.38 237 GLU A CA 1
ATOM 1852 C C . GLU A 1 237 ? -12.530 7.988 5.028 1.00 98.38 237 GLU A C 1
ATOM 1854 O O . GLU A 1 237 ? -12.060 7.915 3.889 1.00 98.38 237 GLU A O 1
ATOM 1859 N N . LYS A 1 238 ? -13.830 8.215 5.257 1.00 98.19 238 LYS A N 1
ATOM 1860 C CA . LYS A 1 238 ? -14.837 8.404 4.197 1.00 98.19 238 LYS A CA 1
ATOM 1861 C C . LYS A 1 238 ? -14.911 7.205 3.251 1.00 98.19 238 LYS A C 1
ATOM 1863 O O . LYS A 1 238 ? -14.757 7.339 2.034 1.00 98.19 238 LYS A O 1
ATOM 1868 N N . LEU A 1 239 ? -15.157 6.032 3.831 1.00 98.44 239 LEU A N 1
ATOM 1869 C CA . LEU A 1 239 ? -15.313 4.760 3.120 1.00 98.44 239 LEU A CA 1
ATOM 1870 C C . LEU A 1 239 ? -16.773 4.311 3.278 1.00 98.44 239 LEU A C 1
ATOM 1872 O O . LEU A 1 239 ? -17.126 3.596 4.212 1.00 98.44 239 LEU A O 1
ATOM 1876 N N . GLN A 1 240 ? -17.638 4.831 2.403 1.00 97.62 240 GLN A N 1
ATOM 1877 C CA . GLN A 1 240 ? -19.098 4.769 2.571 1.00 97.62 240 GLN A CA 1
ATOM 1878 C C . GLN A 1 240 ? -19.668 3.357 2.400 1.00 97.62 240 GLN A C 1
ATOM 1880 O O . GLN A 1 240 ? -20.644 3.020 3.061 1.00 97.62 240 GLN A O 1
ATOM 1885 N N . GLU A 1 241 ? -19.056 2.540 1.543 1.00 98.38 241 GLU A N 1
ATOM 1886 C CA . GLU A 1 241 ? -19.483 1.164 1.262 1.00 98.38 241 GLU A CA 1
ATOM 1887 C C . GLU A 1 241 ? -18.631 0.099 1.973 1.00 98.38 241 GLU A C 1
ATOM 1889 O O . GLU A 1 241 ? -18.844 -1.091 1.739 1.00 98.38 241 GLU A O 1
ATOM 1894 N N . LEU A 1 242 ? -17.681 0.486 2.837 1.00 98.62 242 LEU A N 1
ATOM 1895 C CA . LEU A 1 242 ? -16.786 -0.476 3.484 1.00 98.62 242 LEU A CA 1
ATOM 1896 C C . LEU A 1 242 ? -17.570 -1.299 4.501 1.00 98.62 242 LEU A C 1
ATOM 1898 O O . LEU A 1 242 ? -18.079 -0.740 5.465 1.00 98.62 242 LEU A O 1
ATOM 1902 N N . GLN A 1 243 ? -17.630 -2.615 4.295 1.00 98.12 243 GLN A N 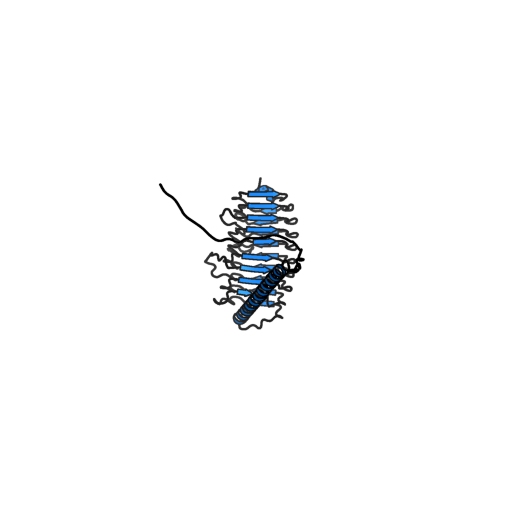1
ATOM 1903 C CA . GLN A 1 243 ? -18.421 -3.540 5.114 1.00 98.12 243 GLN A CA 1
ATOM 1904 C C . GLN A 1 243 ? -17.558 -4.398 6.035 1.00 98.12 243 GLN A C 1
ATOM 1906 O O . GLN A 1 243 ? -17.951 -4.693 7.164 1.00 98.12 243 GLN A O 1
ATOM 1911 N N . SER A 1 244 ? -16.373 -4.797 5.566 1.00 97.75 244 SER A N 1
ATOM 19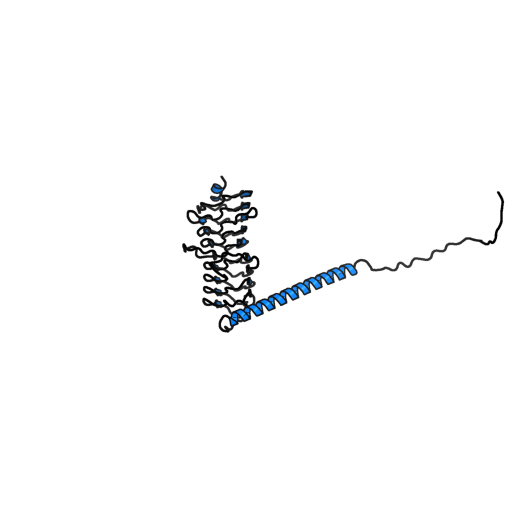12 C CA . SER A 1 244 ? -15.496 -5.709 6.299 1.00 97.75 244 SER A CA 1
ATOM 1913 C C . SER A 1 244 ? -14.033 -5.293 6.235 1.00 97.75 244 SER A C 1
ATOM 1915 O O . SER A 1 244 ? -13.523 -4.889 5.187 1.00 97.75 244 SER A O 1
ATOM 1917 N N . ILE A 1 245 ? -13.361 -5.442 7.374 1.00 98.06 245 ILE A N 1
ATOM 1918 C CA . ILE A 1 245 ? -11.907 -5.410 7.484 1.00 98.06 245 ILE A CA 1
ATOM 1919 C C . ILE A 1 245 ? -11.470 -6.737 8.096 1.00 98.06 245 ILE A C 1
ATOM 1921 O O . ILE A 1 245 ? -11.958 -7.118 9.164 1.00 98.06 245 ILE A O 1
ATOM 1925 N N . GLN A 1 246 ? -10.561 -7.436 7.423 1.00 97.56 246 GLN A N 1
ATOM 1926 C CA . GLN A 1 246 ? -9.976 -8.665 7.947 1.00 97.56 246 GLN A CA 1
ATOM 1927 C C . GLN A 1 246 ? -8.457 -8.544 7.980 1.00 97.56 246 GLN A C 1
ATOM 1929 O O . GLN A 1 246 ? -7.816 -8.180 6.992 1.00 97.56 246 GLN A O 1
ATOM 1934 N N . PHE A 1 247 ? -7.901 -8.844 9.144 1.00 96.88 247 PHE A N 1
ATOM 1935 C CA . PHE A 1 247 ? -6.480 -8.788 9.432 1.00 96.88 247 PHE A CA 1
ATOM 1936 C C . PHE A 1 247 ? -5.936 -10.194 9.604 1.00 96.88 247 PHE A C 1
ATOM 1938 O O . PHE A 1 247 ? -6.523 -10.981 10.337 1.00 96.88 247 PHE A O 1
ATOM 1945 N N . GLY A 1 248 ? -4.801 -10.498 8.992 1.00 96.44 248 GLY A N 1
ATOM 1946 C CA . GLY A 1 248 ? -3.978 -11.633 9.369 1.00 96.44 248 GLY A CA 1
ATOM 1947 C C . GLY A 1 248 ? -3.350 -11.415 10.747 1.00 96.44 248 GLY A C 1
ATOM 1948 O O . GLY A 1 248 ? -3.492 -10.360 11.375 1.00 96.44 248 GLY A O 1
ATOM 1949 N N . MET A 1 249 ? -2.626 -12.422 11.222 1.00 95.12 249 MET A N 1
ATOM 1950 C CA . MET A 1 249 ? -1.885 -12.369 12.478 1.00 95.12 249 MET A CA 1
ATOM 1951 C C . MET A 1 249 ? -0.971 -11.139 12.504 1.00 95.12 249 MET A C 1
ATOM 1953 O O . MET A 1 249 ? -0.148 -10.963 11.608 1.00 95.12 249 MET A O 1
ATOM 1957 N N . ASN A 1 250 ? -1.115 -10.289 13.523 1.00 95.50 250 ASN A N 1
ATOM 1958 C CA . ASN A 1 250 ? -0.307 -9.083 13.744 1.00 95.50 250 ASN A CA 1
ATOM 1959 C C . ASN A 1 250 ? -0.332 -8.049 12.601 1.00 95.50 250 ASN A C 1
ATOM 1961 O O . ASN A 1 250 ? 0.508 -7.153 12.563 1.00 95.50 250 ASN A O 1
ATOM 1965 N N . ALA A 1 251 ? -1.274 -8.129 11.657 1.00 96.62 251 ALA A N 1
ATOM 1966 C CA . ALA A 1 251 ? -1.405 -7.077 10.653 1.00 96.62 251 ALA A CA 1
ATOM 1967 C C . ALA A 1 251 ? -1.798 -5.757 11.337 1.00 96.62 251 ALA A C 1
ATOM 1969 O O . ALA A 1 251 ? -2.639 -5.764 12.241 1.00 96.62 251 ALA A O 1
ATOM 1970 N N . MET A 1 252 ? -1.230 -4.630 10.902 1.00 96.00 252 MET A N 1
ATOM 1971 C CA . MET A 1 252 ? -1.488 -3.299 11.482 1.00 96.00 252 MET A CA 1
ATOM 1972 C C . MET A 1 252 ? -1.154 -3.171 12.979 1.00 96.00 252 MET A C 1
ATOM 1974 O O . MET A 1 252 ? -1.773 -2.384 13.708 1.00 96.00 252 MET A O 1
ATOM 1978 N N . THR A 1 253 ? -0.183 -3.932 13.481 1.00 96.50 253 THR A N 1
ATOM 1979 C CA . THR A 1 253 ? 0.419 -3.622 14.783 1.00 96.50 253 THR A CA 1
ATOM 1980 C C . THR A 1 253 ? 1.260 -2.362 14.637 1.00 96.50 253 THR A C 1
ATOM 1982 O O . THR A 1 253 ? 2.134 -2.283 13.781 1.00 96.50 253 THR A O 1
ATOM 1985 N N . PHE A 1 254 ? 0.989 -1.355 15.459 1.00 96.75 254 PHE A N 1
ATOM 1986 C CA . PHE A 1 254 ? 1.697 -0.081 15.380 1.00 96.75 254 PHE A CA 1
ATOM 1987 C C . PHE A 1 254 ? 3.138 -0.187 15.885 1.00 96.75 254 PHE A C 1
ATOM 1989 O O . PHE A 1 254 ? 3.439 -0.990 16.776 1.00 96.75 254 PHE A O 1
ATOM 1996 N N . ALA A 1 255 ? 4.000 0.679 15.347 1.00 94.12 255 ALA A N 1
ATOM 1997 C CA . ALA A 1 255 ? 5.347 0.894 15.863 1.00 94.12 255 ALA A CA 1
ATOM 1998 C C . ALA A 1 255 ? 5.329 1.217 17.362 1.00 94.12 255 ALA A C 1
ATOM 2000 O O . ALA A 1 255 ? 4.377 1.795 17.891 1.00 94.12 255 ALA A O 1
ATOM 2001 N N . GLU A 1 256 ? 6.414 0.884 18.054 1.00 88.06 256 GLU A N 1
ATOM 2002 C CA . GLU A 1 256 ? 6.633 1.429 19.386 1.00 88.06 256 GLU A CA 1
ATOM 2003 C C . GLU A 1 256 ? 7.117 2.876 19.250 1.00 88.06 256 GLU A C 1
ATOM 2005 O O . GLU A 1 256 ? 8.135 3.154 18.619 1.00 88.06 256 GLU A O 1
ATOM 2010 N N . GLY A 1 257 ? 6.361 3.818 19.802 1.00 83.06 257 GLY A N 1
ATOM 2011 C CA . GLY A 1 257 ? 6.657 5.242 19.693 1.00 83.06 257 GLY A CA 1
ATOM 2012 C C . GLY A 1 257 ? 5.523 6.085 20.253 1.00 83.06 257 GLY A C 1
ATOM 2013 O O . GLY A 1 257 ? 4.442 5.563 20.525 1.00 83.06 257 GLY A O 1
ATOM 2014 N N . SER A 1 258 ? 5.778 7.380 20.453 1.00 80.81 258 SER A N 1
ATOM 2015 C CA . SER A 1 258 ? 4.782 8.360 20.910 1.00 80.81 258 SER A CA 1
ATOM 2016 C C . SER A 1 258 ? 3.991 9.002 19.758 1.00 80.81 258 SER A C 1
ATOM 2018 O O . SER A 1 258 ? 2.976 9.651 20.000 1.00 80.81 258 SER A O 1
ATOM 2020 N N . ASP A 1 259 ? 4.434 8.821 18.509 1.00 91.56 259 ASP A N 1
ATOM 2021 C CA . ASP A 1 259 ? 3.899 9.464 17.303 1.00 91.56 259 ASP A CA 1
ATOM 2022 C C . ASP A 1 259 ? 2.895 8.594 16.525 1.00 91.56 259 ASP A C 1
ATOM 2024 O O . ASP A 1 259 ? 2.458 8.984 15.440 1.00 91.56 259 ASP A O 1
ATOM 2028 N N . THR A 1 260 ? 2.499 7.434 17.059 1.00 95.94 260 THR A N 1
ATOM 2029 C CA . THR A 1 260 ? 1.615 6.507 16.346 1.00 95.94 260 THR A CA 1
ATOM 2030 C C . THR A 1 260 ? 0.144 6.910 16.396 1.00 95.94 260 THR A C 1
ATOM 2032 O O . THR A 1 260 ? -0.382 7.360 17.421 1.00 95.94 260 THR A O 1
ATOM 2035 N N . LYS A 1 261 ? -0.561 6.746 15.272 1.00 97.00 261 LYS A N 1
ATOM 2036 C CA . LYS A 1 261 ? -1.900 7.311 15.102 1.00 97.00 261 LYS A CA 1
ATOM 2037 C C . LYS A 1 261 ? -2.845 6.417 14.311 1.00 97.00 261 LYS A C 1
ATOM 2039 O O . LYS A 1 261 ? -2.590 6.090 13.156 1.00 97.00 261 LYS A O 1
ATOM 2044 N N . LEU A 1 262 ? -3.991 6.114 14.910 1.00 97.94 262 LEU A N 1
ATOM 2045 C CA . LEU A 1 262 ? -5.116 5.466 14.247 1.00 97.94 262 LEU A CA 1
ATOM 2046 C C . LEU A 1 262 ? -6.246 6.471 14.024 1.00 97.94 262 LEU A C 1
ATOM 2048 O O . LEU A 1 262 ? -6.714 7.124 14.960 1.00 97.94 262 LEU A O 1
ATOM 2052 N N . ILE A 1 263 ? -6.722 6.558 12.787 1.00 98.44 263 ILE A N 1
ATOM 2053 C CA . ILE A 1 263 ? -7.884 7.354 12.403 1.00 98.44 263 ILE A CA 1
ATOM 2054 C C . ILE A 1 263 ? -8.870 6.452 11.665 1.00 98.44 263 ILE A C 1
ATOM 2056 O O . ILE A 1 263 ? -8.573 5.952 10.586 1.00 98.44 263 ILE A O 1
ATOM 2060 N N . MET A 1 264 ? -10.067 6.302 12.218 1.00 98.25 264 MET A N 1
ATOM 2061 C CA . MET A 1 264 ? -11.200 5.632 11.587 1.00 98.25 264 MET A CA 1
ATOM 2062 C C . MET A 1 264 ? -12.396 6.578 11.624 1.00 98.25 264 MET A C 1
ATOM 2064 O O . MET A 1 264 ? -12.968 6.830 12.683 1.00 98.25 264 MET A O 1
ATOM 2068 N N . LYS A 1 265 ? -12.751 7.176 10.488 1.00 98.31 265 LYS A N 1
ATOM 2069 C CA . LYS A 1 265 ? -13.781 8.222 10.437 1.00 98.31 265 LYS A CA 1
ATOM 2070 C C . LYS A 1 265 ? -14.745 8.010 9.286 1.00 98.31 265 LYS A C 1
ATOM 2072 O O . LYS A 1 265 ? -14.318 7.798 8.156 1.00 98.31 265 LYS A O 1
ATOM 2077 N N . GLU A 1 266 ? -16.036 8.160 9.567 1.00 98.19 266 GLU A N 1
ATOM 2078 C CA . GLU A 1 266 ? -17.092 8.094 8.548 1.00 98.19 266 GLU A CA 1
ATOM 2079 C C . GLU A 1 266 ? -17.065 6.749 7.795 1.00 98.19 266 GLU A C 1
ATOM 2081 O O . GLU A 1 266 ? -16.861 6.698 6.579 1.00 98.19 266 GLU A O 1
ATOM 2086 N N . LEU A 1 267 ? -17.264 5.660 8.549 1.00 98.38 267 LEU A N 1
ATOM 2087 C CA . LEU A 1 267 ? -17.365 4.281 8.046 1.00 98.38 267 LEU A CA 1
ATOM 2088 C C . LEU A 1 267 ? -18.771 3.732 8.374 1.00 98.38 267 LEU A C 1
ATOM 2090 O O . LEU A 1 267 ? -18.913 2.855 9.228 1.00 98.38 267 LEU A O 1
ATOM 2094 N N . PRO A 1 268 ? -19.843 4.297 7.785 1.00 98.00 268 PRO A N 1
ATOM 2095 C CA . PRO A 1 268 ? -21.214 4.060 8.238 1.00 98.00 268 PRO A CA 1
ATOM 2096 C C . PRO A 1 268 ? -21.725 2.639 7.981 1.00 98.00 268 PRO A C 1
ATOM 2098 O O . PRO A 1 268 ? -22.652 2.218 8.662 1.00 98.00 268 PRO A O 1
ATOM 2101 N N . GLN A 1 269 ? -21.144 1.911 7.026 1.00 98.06 269 GLN A N 1
ATOM 2102 C CA . GLN A 1 269 ? -21.556 0.550 6.657 1.00 98.06 269 GLN A CA 1
ATOM 2103 C C . GLN A 1 269 ? -20.614 -0.535 7.197 1.00 98.06 269 GLN A C 1
ATOM 2105 O O . GLN A 1 269 ? -20.807 -1.709 6.894 1.00 98.06 269 GLN A O 1
ATOM 2110 N N . LEU A 1 270 ? -19.601 -0.169 7.992 1.00 98.56 270 LEU A N 1
ATOM 2111 C CA . LEU A 1 270 ? -18.630 -1.132 8.504 1.00 98.56 270 LEU A CA 1
ATOM 2112 C C . LEU A 1 270 ? -19.286 -1.986 9.584 1.00 98.56 270 LEU A C 1
ATOM 2114 O O . LEU A 1 270 ? -19.597 -1.473 10.654 1.00 98.56 270 LEU A O 1
ATOM 2118 N N . THR A 1 271 ? -19.477 -3.277 9.314 1.00 98.06 271 THR A N 1
ATOM 2119 C CA . THR A 1 271 ? -20.140 -4.210 10.237 1.00 98.06 271 THR A CA 1
ATOM 2120 C C . THR A 1 271 ? -19.175 -5.148 10.937 1.00 98.06 271 THR A C 1
ATOM 2122 O O . THR A 1 271 ? -19.479 -5.654 12.020 1.00 98.06 271 THR A O 1
ATOM 2125 N N . THR A 1 272 ? -18.029 -5.431 10.315 1.00 98.06 272 THR A N 1
ATOM 2126 C CA . THR A 1 272 ? -17.142 -6.515 10.742 1.00 98.06 272 THR A CA 1
ATOM 2127 C C . THR A 1 272 ? -15.679 -6.097 10.720 1.00 98.06 272 THR A C 1
ATOM 2129 O O . THR A 1 272 ? -15.178 -5.614 9.705 1.00 98.06 272 THR A O 1
ATOM 2132 N N . ILE A 1 273 ? -14.994 -6.319 11.843 1.00 97.81 273 ILE A N 1
ATOM 2133 C CA . ILE A 1 273 ? -13.551 -6.126 11.993 1.00 97.81 273 ILE A CA 1
ATOM 2134 C C . ILE A 1 273 ? -12.994 -7.340 12.729 1.00 97.81 273 ILE A C 1
ATOM 2136 O O . ILE A 1 273 ? -13.308 -7.554 13.900 1.00 97.81 273 ILE A O 1
ATOM 2140 N N . MET A 1 274 ? -12.185 -8.148 12.050 1.00 97.25 274 MET A N 1
ATOM 2141 C CA . MET A 1 274 ? -11.697 -9.408 12.613 1.00 97.25 274 MET A CA 1
ATOM 2142 C C . MET A 1 274 ? -10.191 -9.550 12.456 1.00 97.25 274 MET A C 1
ATOM 2144 O O . MET A 1 274 ? -9.641 -9.274 11.392 1.00 97.25 274 MET A O 1
ATOM 2148 N N . ALA A 1 275 ? -9.558 -10.044 13.513 1.00 96.19 275 ALA A N 1
ATOM 2149 C CA . ALA A 1 275 ? -8.201 -10.556 13.525 1.00 96.19 275 ALA A CA 1
ATOM 2150 C C . ALA A 1 275 ? -8.185 -11.950 14.190 1.00 96.19 275 ALA A C 1
ATOM 2152 O O . ALA A 1 275 ? -9.061 -12.239 15.012 1.00 96.19 275 ALA A O 1
ATOM 2153 N N . PRO A 1 276 ? -7.210 -12.819 13.863 1.00 94.06 276 PRO A N 1
ATOM 2154 C CA . PRO A 1 276 ? -7.020 -14.099 14.524 1.00 94.06 276 PRO A CA 1
ATOM 2155 C C . PRO A 1 276 ? -6.897 -13.981 16.042 1.00 94.06 276 PRO A C 1
ATOM 2157 O O . PRO A 1 276 ? -6.489 -12.950 16.588 1.00 94.06 276 PRO A O 1
ATOM 2160 N N . GLN A 1 277 ? -7.179 -15.091 16.722 1.00 89.75 277 GLN A N 1
ATOM 2161 C CA . GLN A 1 277 ? -6.882 -15.230 18.145 1.00 89.75 277 GLN A CA 1
ATOM 2162 C C . GLN A 1 277 ? -5.394 -14.949 18.397 1.00 89.75 277 GLN A C 1
ATOM 2164 O O . GLN A 1 277 ? -4.543 -15.328 17.594 1.00 89.75 277 GLN A O 1
ATOM 2169 N N . ASN A 1 278 ? -5.089 -14.273 19.505 1.00 91.00 278 ASN A N 1
ATOM 2170 C CA . ASN A 1 278 ? -3.746 -13.798 19.870 1.00 91.00 278 ASN A CA 1
ATOM 2171 C C . ASN A 1 278 ? -3.120 -12.749 18.929 1.00 91.00 278 ASN A C 1
ATOM 2173 O O . ASN A 1 278 ? -1.963 -12.385 19.133 1.00 91.00 278 ASN A O 1
ATOM 2177 N N . SER A 1 279 ? -3.853 -12.224 17.939 1.00 94.88 279 SER A N 1
ATOM 2178 C CA . SER A 1 279 ? -3.332 -11.155 17.083 1.00 94.88 279 SER A CA 1
ATOM 2179 C C . SER A 1 279 ? -3.103 -9.858 17.860 1.00 94.88 279 SER A C 1
ATOM 2181 O O . SER A 1 279 ? -3.917 -9.448 18.694 1.00 94.88 279 SER A O 1
ATOM 2183 N N . THR A 1 280 ? -2.016 -9.171 17.512 1.00 95.88 280 THR A N 1
ATOM 2184 C CA . THR A 1 280 ? -1.655 -7.844 18.029 1.00 95.88 280 THR A CA 1
ATOM 2185 C C . THR A 1 280 ? -2.123 -6.688 17.134 1.00 95.88 280 THR A C 1
ATOM 2187 O O . THR A 1 280 ? -1.703 -5.545 17.326 1.00 95.88 280 THR A O 1
ATOM 2190 N N . SER A 1 281 ? -3.022 -6.952 16.177 1.00 96.75 281 SER A N 1
ATOM 2191 C CA . SER A 1 281 ? -3.616 -5.917 15.323 1.00 96.75 281 SER A CA 1
ATOM 2192 C C . SER A 1 281 ? -4.138 -4.742 16.152 1.00 96.75 281 SER A C 1
ATOM 2194 O O . SER A 1 281 ? -4.901 -4.931 17.098 1.00 96.75 281 SER A O 1
ATOM 2196 N N . PHE A 1 282 ? -3.709 -3.525 15.805 1.00 96.25 282 PHE A N 1
ATOM 2197 C CA . PHE A 1 282 ? -4.006 -2.286 16.535 1.00 96.25 282 PHE A CA 1
ATOM 2198 C C . PHE A 1 282 ? -3.512 -2.213 17.996 1.00 96.25 282 PHE A C 1
ATOM 2200 O O . PHE A 1 282 ? -4.048 -1.421 18.767 1.00 96.25 282 PHE A O 1
ATOM 2207 N N . MET A 1 283 ? -2.483 -2.960 18.415 1.00 94.56 283 MET A N 1
ATOM 2208 C CA . MET A 1 283 ? -2.011 -2.953 19.816 1.00 94.56 283 MET A CA 1
ATOM 2209 C C . MET A 1 283 ? -1.458 -1.602 20.316 1.00 94.56 283 MET A C 1
ATOM 2211 O O . MET A 1 283 ? -1.756 -1.208 21.446 1.00 94.56 283 MET A O 1
ATOM 2215 N N . ASN A 1 284 ? -0.696 -0.866 19.493 1.00 91.94 284 ASN A N 1
ATOM 2216 C CA . ASN A 1 284 ? 0.103 0.293 19.945 1.00 91.94 284 ASN A CA 1
ATOM 2217 C C . ASN A 1 284 ? -0.232 1.686 19.343 1.00 91.94 284 ASN A C 1
ATOM 2219 O O . ASN A 1 284 ? 0.694 2.482 19.170 1.00 91.94 284 ASN A O 1
ATOM 2223 N N . PRO A 1 285 ? -1.480 2.052 18.988 1.00 93.88 285 PRO A N 1
ATOM 2224 C CA . PRO A 1 285 ? -1.763 3.423 18.570 1.00 93.88 285 PRO A CA 1
ATOM 2225 C C . PRO A 1 285 ? -1.776 4.366 19.782 1.00 93.88 285 PRO A C 1
ATOM 2227 O O . PRO A 1 285 ? -2.598 4.204 20.682 1.00 93.88 285 PRO A O 1
ATOM 2230 N N . GLN A 1 286 ? -0.920 5.388 19.792 1.00 95.31 286 GLN A N 1
ATOM 2231 C CA . GLN A 1 286 ? -0.881 6.396 20.860 1.00 95.31 286 GLN A CA 1
ATOM 2232 C C . GLN A 1 286 ? -2.059 7.354 20.792 1.00 95.31 286 GLN A C 1
ATOM 2234 O O . GLN A 1 286 ? -2.659 7.686 21.815 1.00 95.31 286 GLN A O 1
ATOM 2239 N N . SER A 1 287 ? -2.385 7.796 19.578 1.00 96.69 287 SER A N 1
ATOM 2240 C CA . SER A 1 287 ? -3.524 8.664 19.305 1.00 96.69 287 SER A CA 1
ATOM 2241 C C . SER A 1 287 ? -4.589 7.902 18.524 1.00 96.69 287 SER A C 1
ATOM 2243 O O . SER A 1 287 ? -4.344 7.459 17.402 1.00 96.69 287 SER A O 1
ATOM 2245 N N . VAL A 1 288 ? -5.782 7.768 19.097 1.00 97.75 288 VAL A N 1
ATOM 2246 C CA . VAL A 1 288 ? -6.898 7.007 18.528 1.00 97.75 288 VAL A CA 1
ATOM 2247 C C . VAL A 1 288 ? -8.080 7.936 18.272 1.00 97.75 288 VAL A C 1
ATOM 2249 O O . VAL A 1 288 ? -8.630 8.525 19.200 1.00 97.75 288 VAL A O 1
ATOM 2252 N N . TYR A 1 289 ? -8.502 8.036 17.011 1.00 98.06 289 TYR A N 1
ATOM 2253 C CA . TYR A 1 289 ? -9.666 8.814 16.588 1.00 98.06 289 TYR A CA 1
ATOM 2254 C C . TYR A 1 289 ? -10.653 7.916 15.850 1.00 98.06 289 TYR A C 1
ATOM 2256 O O . TYR A 1 289 ? -10.460 7.652 14.664 1.00 98.06 289 TYR A O 1
ATOM 2264 N N . ILE A 1 290 ? -11.721 7.483 16.521 1.00 98.00 290 ILE A N 1
ATOM 2265 C CA . ILE A 1 290 ? -12.763 6.645 15.911 1.00 98.00 290 ILE A CA 1
ATOM 2266 C C . ILE A 1 290 ? -14.095 7.392 15.971 1.00 98.00 290 ILE A C 1
ATOM 2268 O O . ILE A 1 290 ? -14.660 7.578 17.044 1.00 98.00 290 ILE A O 1
ATOM 2272 N N . LEU A 1 291 ? -14.592 7.870 14.829 1.00 98.12 291 LEU A N 1
ATOM 2273 C CA . LEU A 1 291 ? -15.788 8.717 14.768 1.00 98.12 291 LEU A CA 1
ATOM 2274 C C . LEU A 1 291 ? -16.753 8.235 13.688 1.00 98.12 291 LEU A C 1
ATOM 2276 O O . LEU A 1 291 ? -16.355 8.040 12.541 1.00 98.12 291 LEU A O 1
ATOM 2280 N N . ASN A 1 292 ? -18.041 8.164 14.022 1.00 97.69 292 ASN A N 1
ATOM 2281 C CA . ASN A 1 292 ? -19.110 7.851 13.069 1.00 97.69 292 ASN A CA 1
ATOM 2282 C C . ASN A 1 292 ? -18.868 6.509 12.351 1.00 97.69 292 ASN A C 1
ATOM 2284 O O . ASN A 1 292 ? -18.787 6.439 11.123 1.00 97.69 292 ASN A O 1
ATOM 2288 N N . THR A 1 293 ? -18.759 5.451 13.152 1.00 96.31 293 THR A N 1
ATOM 2289 C CA . THR A 1 293 ? -18.669 4.044 12.728 1.00 96.31 293 THR A CA 1
ATOM 2290 C C . THR A 1 293 ? -19.761 3.212 13.435 1.00 96.31 293 THR A C 1
ATOM 2292 O O . THR A 1 293 ? -19.462 2.256 14.144 1.00 96.31 293 THR A O 1
ATOM 2295 N N . PRO A 1 294 ? -21.048 3.612 13.329 1.00 97.38 294 PRO A N 1
ATOM 2296 C CA . PRO A 1 294 ? -22.134 3.093 14.171 1.00 97.38 294 PRO A CA 1
ATOM 2297 C C . PRO A 1 294 ? -22.435 1.606 13.978 1.00 97.38 294 PRO A C 1
ATOM 2299 O O . PRO A 1 294 ? -22.857 0.943 14.919 1.00 97.38 294 PRO A O 1
ATOM 2302 N N . SER A 1 295 ? -22.261 1.101 12.758 1.00 97.69 295 SER A N 1
ATOM 2303 C CA . SER A 1 295 ? -22.793 -0.200 12.335 1.00 97.69 295 SER A CA 1
ATOM 2304 C C . SER A 1 295 ? -21.897 -1.380 12.693 1.00 97.69 295 SER A C 1
ATOM 2306 O O . SER A 1 295 ? -22.197 -2.506 12.306 1.00 97.69 295 SER A O 1
ATOM 2308 N N . VAL A 1 296 ? -20.798 -1.142 13.412 1.00 97.56 296 VAL A N 1
ATOM 2309 C CA . VAL A 1 296 ? -19.854 -2.193 13.781 1.00 97.56 296 VAL A CA 1
ATOM 2310 C C . VAL A 1 296 ? -20.519 -3.116 14.802 1.00 97.56 296 VAL A C 1
ATOM 2312 O O . VAL A 1 296 ? -20.907 -2.662 15.875 1.00 97.56 296 VAL A O 1
ATOM 2315 N N . VAL A 1 297 ? -20.637 -4.406 14.478 1.00 97.06 297 VAL A N 1
ATOM 2316 C CA . VAL A 1 297 ? -21.276 -5.420 15.341 1.00 97.06 297 VAL A CA 1
ATOM 2317 C C . VAL A 1 297 ? -20.310 -6.558 15.655 1.00 97.06 297 VAL A C 1
ATOM 2319 O O . VAL A 1 297 ? -20.120 -6.908 16.815 1.00 97.06 297 VAL A O 1
ATOM 2322 N N . ASN A 1 298 ? -19.660 -7.114 14.632 1.00 96.88 298 ASN A N 1
ATOM 2323 C CA . ASN A 1 298 ? -18.782 -8.271 14.786 1.00 96.88 298 ASN A CA 1
ATOM 2324 C C . ASN A 1 298 ? -17.333 -7.802 14.915 1.00 96.88 298 ASN A C 1
ATOM 2326 O O . ASN A 1 298 ? -16.689 -7.508 13.904 1.00 96.88 298 ASN A O 1
ATOM 2330 N N . VAL A 1 299 ? -16.825 -7.724 16.146 1.00 96.88 299 VAL A N 1
ATOM 2331 C CA . VAL A 1 299 ? -15.444 -7.303 16.419 1.00 96.88 299 VAL A CA 1
ATOM 2332 C C . VAL A 1 299 ? -14.672 -8.401 17.132 1.00 96.88 299 VAL A C 1
ATOM 2334 O O . VAL A 1 299 ? -15.082 -8.875 18.187 1.00 96.88 299 VAL A O 1
ATOM 2337 N N . SER A 1 300 ? -13.517 -8.767 16.580 1.00 96.81 300 SER A N 1
ATOM 2338 C CA . SER A 1 300 ? -12.524 -9.602 17.253 1.00 96.81 300 SER A CA 1
ATOM 2339 C C . SER A 1 300 ? -11.145 -8.980 17.074 1.00 96.81 300 SER A C 1
ATOM 2341 O O . SER A 1 300 ? -10.588 -8.990 15.979 1.00 96.81 300 SER A O 1
ATOM 2343 N N . LEU A 1 301 ? -10.635 -8.374 18.145 1.00 96.44 301 LEU A N 1
ATOM 2344 C CA . LEU A 1 301 ? -9.378 -7.625 18.171 1.00 96.44 301 LEU A CA 1
ATOM 2345 C C . LEU A 1 301 ? -8.667 -7.840 19.526 1.00 96.44 301 LEU A C 1
ATOM 2347 O O . LEU A 1 301 ? -8.550 -6.905 20.315 1.00 96.44 301 LEU A O 1
ATOM 2351 N N . PRO A 1 302 ? -8.234 -9.073 19.847 1.00 94.31 302 PRO A N 1
ATOM 2352 C CA . PRO A 1 302 ? -7.849 -9.460 21.210 1.00 94.31 302 PRO A CA 1
ATOM 2353 C C . PRO A 1 302 ? -6.688 -8.637 21.792 1.00 94.31 302 PRO A C 1
ATOM 2355 O O . PRO A 1 302 ? -6.674 -8.354 22.987 1.00 94.31 302 PRO A O 1
ATOM 2358 N N . GLY A 1 303 ? -5.722 -8.238 20.960 1.00 93.00 303 GLY A N 1
ATOM 2359 C CA . GLY A 1 303 ? -4.565 -7.444 21.372 1.00 93.00 303 GLY A CA 1
ATOM 2360 C C . GLY A 1 303 ? -4.681 -5.939 21.125 1.00 93.00 303 GLY A C 1
ATOM 2361 O O . GLY A 1 303 ? -3.689 -5.241 21.315 1.00 93.00 303 GLY A O 1
ATOM 2362 N N . ALA A 1 304 ? -5.826 -5.421 20.670 1.00 95.44 304 ALA A N 1
ATOM 2363 C CA . ALA A 1 304 ? -5.924 -4.026 20.245 1.00 95.44 304 ALA A CA 1
ATOM 2364 C C . ALA A 1 304 ? -5.930 -3.026 21.412 1.00 95.44 304 ALA A C 1
ATOM 2366 O O . ALA A 1 304 ? -6.368 -3.319 22.522 1.00 95.44 304 ALA A O 1
ATOM 2367 N N . PHE A 1 305 ? -5.506 -1.794 21.121 1.00 94.38 305 PHE A N 1
ATOM 2368 C CA . PHE A 1 305 ? -5.688 -0.613 21.966 1.00 94.38 305 PHE A CA 1
ATOM 2369 C C . PHE A 1 305 ? -5.006 -0.663 23.348 1.00 94.38 305 PHE A C 1
ATOM 2371 O O . PHE A 1 305 ? -5.469 0.006 24.279 1.00 94.38 305 PHE A O 1
ATOM 2378 N N . GLN A 1 306 ? -3.907 -1.412 23.492 1.00 90.00 306 GLN A N 1
ATOM 2379 C CA . GLN A 1 306 ? -3.213 -1.601 24.772 1.00 90.00 306 GLN A CA 1
ATOM 2380 C C . GLN A 1 306 ? -2.393 -0.378 25.210 1.00 90.00 306 GLN A C 1
ATOM 2382 O O . GLN A 1 306 ? -2.469 0.014 26.371 1.00 90.00 306 GLN A O 1
ATOM 2387 N N . LYS A 1 307 ? -1.636 0.259 24.303 1.00 85.31 307 LYS A N 1
ATOM 2388 C CA . LYS A 1 307 ? -0.746 1.401 24.627 1.00 85.31 307 LYS A CA 1
ATOM 2389 C C . LYS A 1 307 ? -1.300 2.769 24.181 1.00 85.31 307 LYS A C 1
ATOM 2391 O O . LYS A 1 307 ? -0.545 3.627 23.731 1.00 85.31 307 LYS A O 1
ATOM 2396 N N . LYS A 1 308 ? -2.618 2.976 24.277 1.00 90.12 308 LYS A N 1
ATOM 2397 C CA . LYS A 1 308 ? -3.279 4.241 23.892 1.00 90.12 308 LYS A CA 1
ATOM 2398 C C . LYS A 1 308 ? -3.108 5.335 24.952 1.00 90.12 308 LYS A C 1
ATOM 2400 O O . LYS A 1 308 ? -3.254 5.063 26.140 1.00 90.12 308 LYS A O 1
ATOM 2405 N N . HIS A 1 309 ? -2.855 6.574 24.521 1.00 90.25 309 HIS A N 1
ATOM 2406 C CA . HIS A 1 309 ? -2.722 7.736 25.410 1.00 90.25 309 HIS A CA 1
ATOM 2407 C C . HIS A 1 309 ? -3.799 8.797 25.154 1.00 90.25 309 HIS A C 1
ATOM 2409 O O . HIS A 1 309 ? -4.481 9.229 26.078 1.00 90.25 309 HIS A O 1
ATOM 2415 N N . SER A 1 310 ? -3.987 9.201 23.895 1.00 94.69 310 SER A N 1
ATOM 2416 C CA . SER A 1 310 ? -5.015 10.164 23.495 1.00 94.69 310 SER A CA 1
ATOM 2417 C C . SER A 1 310 ? -6.122 9.451 22.732 1.00 94.69 310 SER A C 1
ATOM 2419 O O . SER A 1 310 ? -5.871 8.815 21.710 1.00 94.69 310 SER A O 1
ATOM 2421 N N . VAL A 1 311 ? -7.356 9.545 23.223 1.00 96.81 311 VAL A N 1
ATOM 2422 C CA . VAL A 1 311 ? -8.499 8.824 22.659 1.00 96.81 311 VAL A CA 1
ATOM 2423 C C . VAL A 1 311 ? -9.640 9.795 22.412 1.00 96.81 311 VAL A C 1
ATOM 2425 O O . VAL A 1 311 ? -10.042 10.552 23.290 1.00 96.81 311 VAL A O 1
ATOM 2428 N N . THR A 1 312 ? -10.185 9.776 21.202 1.00 97.81 312 THR A N 1
ATOM 2429 C CA . THR A 1 312 ? -11.423 10.469 20.854 1.00 97.81 312 THR A CA 1
ATOM 2430 C C . THR A 1 312 ? -12.319 9.500 20.102 1.00 97.81 312 THR A C 1
ATOM 2432 O O . THR A 1 312 ? -12.087 9.201 18.928 1.00 97.81 312 THR A O 1
ATOM 2435 N N . VAL A 1 313 ? -13.351 9.017 20.787 1.00 97.38 313 VAL A N 1
ATOM 2436 C CA . VAL A 1 313 ? -14.316 8.063 20.242 1.00 97.38 313 VAL A CA 1
ATOM 2437 C C . VAL A 1 313 ? -15.728 8.633 20.287 1.00 97.38 313 VAL A C 1
ATOM 2439 O O . VAL A 1 313 ? -16.109 9.291 21.253 1.00 97.38 313 VAL A O 1
ATOM 2442 N N . LYS A 1 314 ? -16.507 8.428 19.220 1.00 97.81 314 LYS A N 1
ATOM 2443 C CA . LYS A 1 314 ? -17.920 8.829 19.165 1.00 97.81 314 LYS A CA 1
ATOM 2444 C C . LYS A 1 314 ? -18.684 8.001 18.142 1.00 97.81 314 LYS A C 1
ATOM 2446 O O . LYS A 1 314 ? -18.321 8.002 16.966 1.00 97.81 314 LYS A O 1
ATOM 2451 N N . ASN A 1 315 ? -19.791 7.395 18.576 1.00 96.81 315 ASN A N 1
ATOM 2452 C CA . ASN A 1 315 ? -20.688 6.619 17.718 1.00 96.81 315 ASN A CA 1
ATOM 2453 C C . ASN A 1 315 ? -19.945 5.483 16.984 1.00 96.81 315 ASN A C 1
ATOM 2455 O O . ASN A 1 315 ? -19.778 5.537 15.765 1.00 96.81 315 ASN A O 1
ATOM 2459 N N . ILE A 1 316 ? -19.420 4.517 17.748 1.00 97.12 316 ILE A N 1
ATOM 2460 C CA . ILE A 1 316 ? -18.458 3.507 17.263 1.00 97.12 316 ILE A CA 1
ATOM 2461 C C . ILE A 1 316 ? -18.945 2.050 17.354 1.00 97.12 316 ILE A C 1
ATOM 2463 O O . ILE A 1 316 ? -18.149 1.124 17.221 1.00 97.12 316 ILE A O 1
ATOM 2467 N N . GLY A 1 317 ? -20.244 1.837 17.585 1.00 96.12 317 GLY A N 1
ATOM 2468 C CA . GLY A 1 317 ? -20.837 0.497 17.653 1.00 96.12 317 GLY A CA 1
ATOM 2469 C C . GLY A 1 317 ? -20.145 -0.406 18.681 1.00 96.12 317 GLY A C 1
ATOM 2470 O O . GLY A 1 317 ? -19.752 0.043 19.757 1.00 96.12 317 GLY A O 1
ATOM 2471 N N . ALA A 1 318 ? -19.949 -1.674 18.324 1.00 97.19 318 ALA A N 1
ATOM 2472 C CA . ALA A 1 318 ? -19.311 -2.683 19.166 1.00 97.19 318 ALA A CA 1
ATOM 2473 C C . ALA A 1 318 ? -17.832 -2.401 19.493 1.00 97.19 318 ALA A C 1
ATOM 2475 O O . ALA A 1 318 ? -17.289 -3.035 20.390 1.00 97.19 318 ALA A O 1
ATOM 2476 N N . LEU A 1 319 ? -17.167 -1.432 18.843 1.00 96.94 319 LEU A N 1
ATOM 2477 C CA . LEU A 1 319 ? -15.822 -1.009 19.264 1.00 96.94 319 LEU A CA 1
ATOM 2478 C C . LEU A 1 319 ? -15.827 -0.314 20.632 1.00 96.94 319 LEU A C 1
ATOM 2480 O O . LEU A 1 319 ? -14.768 -0.186 21.242 1.00 96.94 319 LEU A O 1
ATOM 2484 N N . GLN A 1 320 ? -16.990 0.139 21.115 1.00 96.31 320 GLN A N 1
ATOM 2485 C CA . GLN A 1 320 ? -17.117 0.832 22.396 1.00 96.31 320 GLN A CA 1
ATOM 2486 C C . GLN A 1 320 ? -16.551 0.008 23.565 1.00 96.31 320 GLN A C 1
ATOM 2488 O O . GLN A 1 320 ? -15.897 0.581 24.432 1.00 96.31 320 GLN A O 1
ATOM 2493 N N . SER A 1 321 ? -16.677 -1.323 23.526 1.00 95.00 321 SER A N 1
ATOM 2494 C CA . SER A 1 321 ? -16.192 -2.225 24.580 1.00 95.00 321 SER A CA 1
ATOM 2495 C C . SER A 1 321 ? -14.669 -2.224 24.778 1.00 95.00 321 SER A C 1
ATOM 2497 O O . SER A 1 321 ? -14.187 -2.777 25.757 1.00 95.00 321 SER A O 1
ATOM 2499 N N . PHE A 1 322 ? -13.886 -1.648 23.857 1.00 94.44 322 PHE A N 1
ATOM 2500 C CA . PHE A 1 322 ? -12.423 -1.520 23.986 1.00 94.44 322 PHE A CA 1
ATOM 2501 C C . PHE A 1 322 ? -11.980 -0.239 24.719 1.00 94.44 322 PHE A C 1
ATOM 2503 O O . PHE A 1 322 ? -10.776 -0.012 24.922 1.00 94.44 322 PHE A O 1
ATOM 2510 N N . PHE A 1 323 ? -12.937 0.631 25.052 1.00 92.69 323 PHE A N 1
ATOM 2511 C CA . PHE A 1 323 ? -12.715 1.950 25.650 1.00 92.69 323 PHE A CA 1
ATOM 2512 C C . PHE A 1 323 ? -13.532 2.185 26.929 1.00 92.69 323 PHE A C 1
ATOM 2514 O O . PHE A 1 323 ? -13.482 3.292 27.465 1.00 92.69 323 PHE A O 1
ATOM 2521 N N . GLU A 1 324 ? -14.271 1.173 27.382 1.00 83.50 324 GLU A N 1
ATOM 2522 C CA . GLU A 1 324 ? -14.901 1.098 28.707 1.00 83.50 324 GLU A CA 1
ATOM 2523 C C . GLU A 1 324 ? -13.920 0.500 29.722 1.00 83.50 324 GLU A C 1
ATOM 2525 O O . GLU A 1 324 ? -13.885 1.018 30.861 1.00 83.50 324 GLU A O 1
#

Radius of gyration: 32.75 Å; chains: 1; bounding box: 69×115×56 Å

Secondary structure (DSSP, 8-state):
------------------------------SSHHHHHHHHHHHHHHHHHHHHHHHHHHHHHHHHHHHHHHHTTT----TT--EEEE-TT----TT--EEE-TT-TT--EEEE-TT--TT--EEEEES-TT--EEEE-TT-S-S-TT----EEEEEEEEES-TT--EEEE-TTTTTTEEEEEEES-TT--EEEES-TT-SS---TTTT-EEEEES-TT--EEEE-TTTTTTBSEEEEE--TT--EEEE-TTTTPBPSSSS-EEEEE--TT--EEE--TT--TT---SEEEEES-TT--EEE-TTTTTT--EEEEES-GGGGGG--

Sequence (324 aa):
MSKDIEAGTQNALPFEKSSVSKAKKSKRCTGWVAPLCIIGCILVVVLLWWVISVILSSVEASKSLKMLQQCMNDTSLSKTTTSLIVPDDQCNGENFKLLDLSKLKNLATLVVGDRCFRYVQKVNIRNLKQLKTVTIGKESFTLNREWYGQNPDFQLVLKNCPSLTRLSIGDHSFLEYTTCDLAQLPSLEIVEMGDFNSSAESSSFYWASLSLKNLPRLKSLLLGNHAFLYAKEVVLEKLQELQSIQFGMNAMTFAEGSDTKLIMKELPQLTTIMAPQNSTSFMNPQSVYILNTPSVVNVSLPGAFQKKHSVTVKNIGALQSFFE

Organism: Blastocystis sp. subtype 1 (strain ATCC 50177 / NandII) (NCBI:txid478820)

InterPro domains:
  IPR032675 Leucine-rich repeat domain superfamily [G3DSA:3.80.10.10] (51-316)

Foldseek 3Di:
DDDDDDDDDDDDDDDDDDDDDDDPPPPPPPDPPVVVVVVVVVVVVVVVVVVVVVVVVVVVQVVLVCLVCVQQVNPDQALQDQEDAAEEQTAQDQVNAERAPCRNQNHQYYHAEENEDQNHQYYHQEPRQNHAEHEHYEQYQHNDPVDQAADASREYARYQHQNHADYAAEANHCLRHAYDHDYNHQNHAEYHHYDQPDPDARSANLNYEAADEQRQRHAEAHYAHSAPNAHQEYHDYNHANHAEYEYEAQHQQHHPDQRREYHAYQHQNHAYYDYDPPGLHQQAHQAYHHYNQQNHHHDDRPRHDNHYNHYDHDNNHPCVVVVD

pLDDT: mean 88.7, std 17.91, range [28.39, 98.88]